Protein 6BDN (pdb70)

Radius of gyration: 19.27 Å; Cα contacts (8 Å, |Δi|>4): 560; chains: 1; bounding box: 42×53×49 Å

Nearest PDB structures (foldseek):
  6bdn-assembly1_A  TM=1.003E+00  e=1.143E-58  Homo sapiens
  2gcd-assembly1_A  TM=9.752E-01  e=2.756E-47  Rattus norvegicus
  1ctp-assembly1_E-2  TM=8.572E-01  e=1.599E-17  Sus scrofa
  2acx-assembly1_B  TM=8.722E-01  e=1.043E-15  Homo sapiens
  5f0a-assembly1_A  TM=8.277E-01  e=8.867E-16  Plasmodium vivax Sal-1

CATH classification: 3.30.200.20 (+1 more: 1.10.510.10)

Organism: Homo sapiens (NCBI:txid9606)

GO terms:
  GO:0004674 protein serine/threonine kinase activity (F, IDA)
  GO:0016740 transferase activity (F, IDA)
  GO:0046329 negative regulation of JNK cascade (P, IDA)
  GO:0046330 positive regulation of JNK cascade (P, IMP)
  GO:0000165 MAPK cascade (P, IMP)
  GO:0006974 DNA damage response (P, IDA)
  GO:0032874 positive regulation of stress-activated MAPK cascade (P, IMP)
  GO:0004860 protein kinase inhibitor activity (F, TAS)
  GO:0005515 protein binding (F, IPI)
  GO:0045121 membrane raft (C, EXP)
  GO:0005737 cytoplasm (C, EXP)
  GO:0005886 plasma membrane (C, EXP)
  GO:0043507 positive regulation of JUN kinase activity (P, IMP)
  GO:0006468 protein phosphorylation (P, IMP)
  GO:0007095 mitotic G2 DNA damage checkpoint signaling (P, IMP)

Solvent-accessible surface area: 14882 Å² total; per-residue (Å²): 104,99,142,55,58,102,14,18,102,210,82,52,0,96,128,27,13,91,44,51,95,98,25,24,150,34,118,32,32,14,25,49,24,0,28,20,46,154,92,83,74,42,2,7,0,21,43,12,39,30,59,55,196,66,59,126,98,66,45,68,51,1,8,120,7,0,87,2,4,134,71,24,184,43,82,18,3,3,86,40,54,8,0,20,63,48,142,98,27,0,11,0,4,20,29,21,10,6,5,9,0,34,23,0,9,56,6,31,86,134,54,3,97,24,50,5,0,2,8,1,1,57,6,0,0,72,0,0,22,33,0,42,90,96,47,5,0,0,31,16,0,39,0,28,14,0,35,0,12,57,99,9,73,4,15,0,7,45,4,33,27,16,9,104,54,42,76,9,66,39,83,46,25,39,30,31,11,7,1,1,18,5,21,110,9,145,82,149,30,135,9,54,8,34,4,0,0,3,6,1,0,4,2,0,0,11,1,4,55,92,100,8,27,32,94,142,57,89,41,162,53,0,29,147,60,11,18,106,62,131,42,36,57,3,144,40,133,131,23,61,95,9,0,47,111,0,0,56,94,0,2,63,53,89,29,150,106,3,3,51,3,49,80,0,38,150,23,63,1,5,171,68,140,68,84,183,135,12,30,79,68,0,5,82,70,0,37,69,27,1,152,153,34,77,128,155,66,79,196,138,7,83,31,4,42,55,132

InterPro domains:
  IPR000719 Protein kinase domain [PF00069] (27-277)
  IPR000719 Protein kinase domain [PS50011] (24-277)
  IPR000719 Protein kinase domain [SM00220] (24-277)
  IPR008271 Serine/threonine-protein kinase, active site [PS00108] (143-155)
  IPR011009 Protein kinase-like domain superfamily [SSF56112] (26-278)
  IPR017441 Protein kinase, ATP binding site [PS00107] (30-54)
  IPR051234 TAO Serine/Threonine-Protein Kinase [PTHR47167] (2-897)

Secondary structure (DSSP, 8-state):
-HHHHTTS-SS-HHHHEEEEEEEEEETTEEEEEEEETTT--EEEEEEEE--GGGHHHHHHHHHHHHHHHHT---TTBPPEEEEEEETTEEEEEEE--SEEHHHHHHHHTSPPPHHHHHHHHHHHHHHHHHHHHTT-B----SGGGEEE-TTS-EEE---TT-BSSSSB----S-GGG--HHHHHHTTTS-B-THHHHHHHHHHHHHHHHSS-TTTTS-HHHHHHHHHHSPPP----TTS-HHHHHHHHHHT-SSGGGSPPHHHHTTSHHHHS---TTHHHHHHHHHHHHHHTS-HHHHHHHGGGG--

Foldseek 3Di:
DCVQVVQADDDDCPVQWDDWDFDAADPQGTKTWTAGPPPRATKIKDKGALDDDNNVVSVVLVSQQSVVQVPDDDQAAWHWDGWHDDDRIIITITHDALFFQLLLCLLVVAFDDLLLLLVLLLSVLVVLVVQQVQQKAQQADARRQWTAHLQQHTHGHDSSFMDNHPFAAQLDYDQLLFALVNLVSVSPDTDGRLRVLSSSLQRSLCNHPVHGPPPVDDSVVSNVCNNPHQFDFRPDPPDDPQSRVSSVLSRDRDSVSHDGSVVSSPGCSNVPDDDPCSRNVSLVVSVVSLVVDDVVSVVNNVSSVVD

Structure (mmCIF, N/CA/C/O backbone):
data_6BDN
#
_entry.id   6BDN
#
_cell.length_a   55.187
_cell.length_b   59.897
_cell.length_c   110.177
_cell.angle_alpha   90.000
_cell.angle_beta   90.000
_cell.angle_gamma   90.000
#
_symmetry.space_group_name_H-M   'P 21 21 21'
#
loop_
_entity.id
_entity.type
_entity.pdbx_description
1 polymer 'Serine/threonine-protein kinase TAO3'
2 non-polymer 'PHOSPHATE ION'
3 non-polymer 'SULFATE ION'
4 non-polymer 'MAGNESIUM ION'
5 non-polymer "ADENOSINE-5'-DIPHOSPHATE"
6 water water
#
loop_
_atom_site.group_PDB
_atom_site.id
_atom_site.type_symbol
_atom_site.label_atom_id
_atom_site.label_alt_id
_atom_site.label_comp_id
_atom_site.label_asym_id
_atom_site.label_entity_id
_atom_site.label_seq_id
_atom_site.pdbx_PDB_ins_code
_atom_site.Cartn_x
_atom_site.Cartn_y
_atom_site.Cartn_z
_atom_site.occupancy
_atom_site.B_iso_or_equiv
_atom_site.auth_seq_id
_atom_site.auth_comp_id
_atom_site.auth_asym_id
_atom_site.auth_atom_id
_atom_site.pdbx_PDB_model_num
ATOM 1 N N . ASP A 1 12 ? 72.321 -2.284 147.177 1.00 48.36 8 ASP A N 1
ATOM 2 C CA . ASP A 1 12 ? 71.395 -2.342 148.288 1.00 47.69 8 ASP A CA 1
ATOM 3 C C . ASP A 1 12 ? 69.963 -2.091 147.920 1.00 51.88 8 ASP A C 1
ATOM 4 O O . ASP A 1 12 ? 69.660 -1.746 146.811 1.00 54.93 8 ASP A O 1
ATOM 10 N N . PRO A 1 13 ? 69.072 -2.206 148.970 1.00 53.59 9 PRO A N 1
ATOM 11 C CA . PRO A 1 13 ? 67.669 -1.996 148.606 1.00 53.11 9 PRO A CA 1
ATOM 12 C C . PRO A 1 13 ? 67.432 -0.636 147.985 1.00 48.31 9 PRO A C 1
ATOM 13 O O . PRO A 1 13 ? 66.567 -0.516 147.163 1.00 50.51 9 PRO A O 1
ATOM 24 N N . GLU A 1 14 ? 68.179 0.369 148.373 1.00 47.11 10 GLU A N 1
ATOM 25 C CA . GLU A 1 14 ? 68.020 1.690 147.797 1.00 49.25 10 GLU A CA 1
ATOM 26 C C . GLU A 1 14 ? 68.156 1.626 146.301 1.00 48.13 10 GLU A C 1
ATOM 27 O O . GLU A 1 14 ? 67.457 2.331 145.609 1.00 56.56 10 GLU A O 1
ATOM 35 N N . ILE A 1 15 ? 69.050 0.808 145.795 1.00 40.23 11 ILE A N 1
ATOM 36 C CA . ILE A 1 15 ? 69.134 0.651 144.316 1.00 36.75 11 ILE A CA 1
ATOM 37 C C . ILE A 1 15 ? 68.169 -0.406 143.771 1.00 35.59 11 ILE A C 1
ATOM 38 O O . ILE A 1 15 ? 67.503 -0.168 142.793 1.00 28.49 11 ILE A O 1
ATOM 54 N N . ALA A 1 16 ? 68.006 -1.560 144.435 1.00 35.80 12 ALA A N 1
ATOM 55 C CA . ALA A 1 16 ? 67.128 -2.628 143.935 1.00 32.08 12 ALA A CA 1
ATOM 56 C C . ALA A 1 16 ? 65.714 -2.120 143.795 1.00 35.74 12 ALA A C 1
ATOM 57 O O . ALA A 1 16 ? 65.068 -2.481 142.767 1.00 29.61 12 ALA A O 1
ATOM 64 N N . ASP A 1 17 ? 65.274 -1.282 144.775 1.00 31.60 13 ASP A N 1
ATOM 65 C CA . ASP A 1 17 ? 63.903 -0.672 144.789 1.00 33.51 13 ASP A CA 1
ATOM 66 C C . ASP A 1 17 ? 63.570 0.229 143.579 1.00 27.12 13 ASP A C 1
ATOM 67 O O . ASP A 1 17 ? 62.407 0.495 143.329 1.00 29.53 13 ASP A O 1
ATOM 76 N N . LEU A 1 18 ? 64.559 0.609 142.804 1.00 21.69 14 LEU A N 1
ATOM 77 C CA . LEU A 1 18 ? 64.285 1.376 141.588 1.00 22.29 14 LEU A CA 1
ATOM 78 C C . LEU A 1 18 ? 63.668 0.481 140.529 1.00 21.52 14 LEU A C 1
ATOM 79 O O . LEU A 1 18 ? 63.047 1.035 139.606 1.00 22.75 14 LEU A O 1
ATOM 95 N N . PHE A 1 19 ? 63.860 -0.828 140.553 1.00 20.33 15 PHE A N 1
ATOM 96 C CA . PHE A 1 19 ? 63.611 -1.668 139.389 1.00 19.71 15 PHE A CA 1
ATOM 97 C C . PHE A 1 19 ? 62.512 -2.635 139.610 1.00 19.99 15 PHE A C 1
ATOM 98 O O . PHE A 1 19 ? 62.393 -3.179 140.753 1.00 20.37 15 PHE A O 1
ATOM 115 N N . TYR A 1 20 ? 61.716 -2.889 138.583 1.00 17.08 16 TYR A N 1
ATOM 116 C CA . TYR A 1 20 ? 60.813 -4.004 138.626 1.00 16.11 16 TYR A CA 1
ATOM 117 C C . TYR A 1 20 ? 61.619 -5.287 138.561 1.00 18.33 16 TYR A C 1
ATOM 118 O O . TYR A 1 20 ? 62.796 -5.340 138.191 1.00 20.62 16 TYR A O 1
ATOM 136 N N . LYS A 1 21 ? 60.990 -6.367 139.016 1.00 19.22 17 LYS A N 1
ATOM 137 C CA . LYS A 1 21 ? 61.686 -7.647 139.141 1.00 18.63 17 LYS A CA 1
ATOM 138 C C . LYS A 1 21 ? 61.458 -8.645 138.082 1.00 20.17 17 LYS A C 1
ATOM 139 O O . LYS A 1 21 ? 62.277 -9.581 137.974 1.00 24.65 17 LYS A O 1
ATOM 158 N N . ASP A 1 22 ? 60.539 -8.393 137.165 1.00 18.64 18 ASP A N 1
ATOM 159 C CA . ASP A 1 22 ? 60.274 -9.263 136.041 1.00 20.22 18 ASP A CA 1
ATOM 160 C C . ASP A 1 22 ? 61.044 -8.982 134.788 1.00 23.50 18 ASP A C 1
ATOM 161 O O . ASP A 1 22 ? 61.685 -7.911 134.669 1.00 22.22 18 ASP A O 1
ATOM 170 N N . ASP A 1 23 ? 61.132 -9.967 133.906 1.00 21.48 19 ASP A N 1
ATOM 171 C CA . ASP A 1 23 ? 61.978 -9.869 132.719 1.00 22.06 19 ASP A CA 1
ATOM 172 C C . ASP A 1 23 ? 61.221 -9.135 131.662 1.00 25.53 19 ASP A C 1
ATOM 173 O O . ASP A 1 23 ? 60.153 -9.589 131.194 1.00 27.00 19 ASP A O 1
ATOM 182 N N . PRO A 1 24 ? 61.736 -7.961 131.283 1.00 20.63 20 PRO A N 1
ATOM 183 C CA . PRO A 1 24 ? 61.020 -7.211 130.244 1.00 24.65 20 PRO A CA 1
ATOM 184 C C . PRO A 1 24 ? 60.946 -7.822 128.834 1.00 23.91 20 PRO A C 1
ATOM 185 O O . PRO A 1 24 ? 60.130 -7.367 127.991 1.00 26.96 20 PRO A O 1
ATOM 196 N N . GLU A 1 25 ? 61.811 -8.813 128.568 1.00 27.73 21 GLU A N 1
ATOM 197 C CA . GLU A 1 25 ? 62.031 -9.361 127.216 1.00 29.96 21 GLU A CA 1
ATOM 198 C C . GLU A 1 25 ? 60.801 -9.996 126.695 1.00 32.12 21 GLU A C 1
ATOM 199 O O . GLU A 1 25 ? 60.469 -9.858 125.517 1.00 33.88 21 GLU A O 1
ATOM 211 N N . GLU A 1 26 ? 60.086 -10.662 127.580 1.00 29.61 22 GLU A N 1
ATOM 212 C CA . GLU A 1 26 ? 58.811 -11.191 127.237 1.00 33.77 22 GLU A CA 1
ATOM 213 C C . GLU A 1 26 ? 57.683 -10.196 127.175 1.00 31.15 22 GLU A C 1
ATOM 214 O O . GLU A 1 26 ? 56.678 -10.348 126.419 1.00 35.20 22 GLU A O 1
ATOM 226 N N . LEU A 1 27 ? 57.806 -9.174 127.992 1.00 26.82 23 LEU A N 1
ATOM 227 C CA . LEU A 1 27 ? 56.666 -8.316 128.230 1.00 23.11 23 LEU A CA 1
ATOM 228 C C . LEU A 1 27 ? 56.400 -7.332 127.015 1.00 20.18 23 LEU A C 1
ATOM 229 O O . LEU A 1 27 ? 55.278 -7.068 126.643 1.00 23.37 23 LEU A O 1
ATOM 245 N N . PHE A 1 28 ? 57.482 -6.895 126.397 1.00 22.08 24 PHE A N 1
ATOM 246 C CA . PHE A 1 28 ? 57.291 -5.928 125.289 1.00 21.33 24 PHE A CA 1
ATOM 247 C C . PHE A 1 28 ? 57.613 -6.548 123.899 1.00 22.02 24 PHE A C 1
ATOM 248 O O . PHE A 1 28 ? 58.570 -7.271 123.774 1.00 31.47 24 PHE A O 1
ATOM 265 N N . ILE A 1 29 ? 56.789 -6.277 122.967 1.00 22.25 25 ILE A N 1
ATOM 266 C CA . ILE A 1 29 ? 56.928 -6.876 121.633 1.00 26.40 25 ILE A CA 1
ATOM 267 C C . ILE A 1 29 ? 57.107 -5.797 120.637 1.00 27.57 25 ILE A C 1
ATOM 268 O O . ILE A 1 29 ? 56.706 -4.678 120.847 1.00 21.95 25 ILE A O 1
ATOM 284 N N . GLY A 1 30 ? 57.503 -6.187 119.416 1.00 26.99 26 GLY A N 1
ATOM 285 C CA . GLY A 1 30 ? 57.407 -5.249 118.320 1.00 28.03 26 GLY A CA 1
ATOM 286 C C . GLY A 1 30 ? 58.275 -4.006 118.506 1.00 19.49 26 GLY A C 1
ATOM 287 O O . GLY A 1 30 ? 57.724 -2.931 118.206 1.00 25.15 26 GLY A O 1
ATOM 291 N N . LEU A 1 31 ? 59.520 -4.222 118.901 1.00 20.81 27 LEU A N 1
ATOM 292 C CA . LEU A 1 31 ? 60.474 -3.101 119.123 1.00 21.20 27 LEU A CA 1
ATOM 293 C C . LEU A 1 31 ? 60.895 -2.509 117.799 1.00 23.18 27 LEU A C 1
ATOM 294 O O . LEU A 1 31 ? 61.249 -3.277 116.894 1.00 25.17 27 LEU A O 1
ATOM 310 N N . HIS A 1 32 ? 60.837 -1.187 117.664 1.00 19.91 28 HIS A N 1
ATOM 311 C CA . HIS A 1 32 ? 61.392 -0.440 116.490 1.00 19.77 28 HIS A CA 1
ATOM 312 C C . HIS A 1 32 ? 62.163 0.731 117.012 1.00 18.95 28 HIS A C 1
ATOM 313 O O . HIS A 1 32 ? 61.582 1.533 117.758 1.00 17.82 28 HIS A O 1
ATOM 328 N N . GLU A 1 33 ? 63.438 0.925 116.611 1.00 19.30 29 GLU A N 1
ATOM 329 C CA . GLU A 1 33 ? 64.200 2.039 117.074 1.00 17.94 29 GLU A CA 1
ATOM 330 C C . GLU A 1 33 ? 63.597 3.355 116.661 1.00 19.43 29 GLU A C 1
ATOM 331 O O . GLU A 1 33 ? 63.266 3.621 115.473 1.00 21.02 29 GLU A O 1
ATOM 343 N N . ILE A 1 34 ? 63.556 4.282 117.596 1.00 16.75 30 ILE A N 1
ATOM 344 C CA . ILE A 1 34 ? 63.112 5.679 117.406 1.00 16.59 30 ILE A CA 1
ATOM 345 C C . ILE A 1 34 ? 64.116 6.732 117.895 1.00 18.26 30 ILE A C 1
ATOM 346 O O . ILE A 1 34 ? 63.900 7.936 117.790 1.00 21.89 30 ILE A O 1
ATOM 362 N N . GLY A 1 35 ? 65.258 6.328 118.399 1.00 18.21 31 GLY A N 1
ATOM 363 C CA . GLY A 1 35 ? 66.309 7.241 118.832 1.00 20.22 31 GLY A CA 1
ATOM 364 C C . GLY A 1 35 ? 67.514 6.496 119.328 1.00 23.19 31 GLY A C 1
ATOM 365 O O . GLY A 1 35 ? 67.475 5.273 119.517 1.00 19.64 31 GLY A O 1
ATOM 369 N N A HIS A 1 36 ? 68.562 7.285 119.561 0.50 23.80 32 HIS A N 1
ATOM 370 N N B HIS A 1 36 ? 68.655 7.195 119.465 0.50 25.14 32 HIS A N 1
ATOM 371 C CA A HIS A 1 36 ? 69.767 6.719 120.120 0.50 28.12 32 HIS A CA 1
ATOM 372 C CA B HIS A 1 36 ? 69.943 6.542 119.887 0.50 28.58 32 HIS A CA 1
ATOM 373 C C A HIS A 1 36 ? 70.527 7.768 120.876 0.50 30.14 32 HIS A C 1
ATOM 374 C C B HIS A 1 36 ? 70.774 7.630 120.574 0.50 31.36 32 HIS A C 1
ATOM 375 O O A HIS A 1 36 ? 70.210 8.974 120.840 0.50 25.37 32 HIS A O 1
ATOM 376 O O B HIS A 1 36 ? 70.739 8.778 120.141 0.50 35.78 32 HIS A O 1
ATOM 405 N N . GLY A 1 37 ? 71.466 7.265 121.670 1.00 35.37 33 GLY A N 1
ATOM 406 C CA . GLY A 1 37 ? 72.437 8.149 122.397 1.00 37.10 33 GLY A CA 1
ATOM 407 C C . GLY A 1 37 ? 73.599 7.271 122.836 1.00 38.60 33 GLY A C 1
ATOM 408 O O . GLY A 1 37 ? 73.711 6.132 122.390 1.00 36.39 33 GLY A O 1
ATOM 412 N N . SER A 1 38 ? 74.503 7.786 123.664 1.00 41.10 34 SER A N 1
ATOM 413 C CA . SER A 1 38 ? 75.681 6.969 124.068 1.00 42.86 34 SER A CA 1
ATOM 414 C C . SER A 1 38 ? 75.380 5.650 124.827 1.00 37.41 34 SER A C 1
ATOM 415 O O . SER A 1 38 ? 76.160 4.667 124.789 1.00 39.28 34 SER A O 1
ATOM 423 N N A PHE A 1 39 ? 74.239 5.673 125.489 0.50 30.36 35 PHE A N 1
ATOM 424 N N B PHE A 1 39 ? 74.247 5.599 125.535 0.50 30.86 35 PHE A N 1
ATOM 425 C CA A PHE A 1 39 ? 73.753 4.614 126.304 0.50 29.27 35 PHE A CA 1
ATOM 426 C CA B PHE A 1 39 ? 73.907 4.402 126.319 0.50 30.01 35 PHE A CA 1
ATOM 427 C C A PHE A 1 39 ? 73.202 3.395 125.535 0.50 30.02 35 PHE A C 1
ATOM 428 C C B PHE A 1 39 ? 73.184 3.308 125.516 0.50 30.04 35 PHE A C 1
ATOM 429 O O A PHE A 1 39 ? 73.204 2.284 126.057 0.50 25.72 35 PHE A O 1
ATOM 430 O O B PHE A 1 39 ? 73.038 2.185 125.987 0.50 23.30 35 PHE A O 1
ATOM 463 N N . GLY A 1 40 ? 72.677 3.613 124.321 1.00 30.21 36 GLY A N 1
ATOM 464 C CA . GLY A 1 40 ? 71.973 2.630 123.570 1.00 32.33 36 GLY A CA 1
ATOM 465 C C . GLY A 1 40 ? 70.846 3.310 122.806 1.00 30.18 36 GLY A C 1
ATOM 466 O O . GLY A 1 40 ? 70.850 4.502 122.583 1.00 32.06 36 GLY A O 1
ATOM 470 N N . ALA A 1 41 ? 69.835 2.532 122.508 1.00 24.47 37 ALA A N 1
ATOM 471 C CA . ALA A 1 41 ? 68.780 3.021 121.698 1.00 23.04 37 ALA A CA 1
ATOM 472 C C . ALA A 1 41 ? 67.486 3.172 122.496 1.00 20.51 37 ALA A C 1
ATOM 473 O O . ALA A 1 41 ? 67.257 2.534 123.525 1.00 18.27 37 ALA A O 1
ATOM 480 N N . VAL A 1 42 ? 66.584 3.905 121.891 1.00 16.67 38 VAL A N 1
ATOM 481 C CA . VAL A 1 42 ? 65.193 4.060 122.281 1.00 15.38 38 VAL A CA 1
ATOM 482 C C . VAL A 1 42 ? 64.314 3.419 121.318 1.00 16.55 38 VAL A C 1
ATOM 483 O O . VAL A 1 42 ? 64.526 3.554 120.110 1.00 16.33 38 VAL A O 1
ATOM 496 N N . TYR A 1 43 ? 63.251 2.762 121.787 1.00 13.66 39 TYR A N 1
ATOM 497 C CA . TYR A 1 43 ? 62.354 1.990 120.945 1.00 14.99 39 TYR A CA 1
ATOM 498 C C . TYR A 1 43 ? 60.909 2.302 121.169 1.00 16.05 39 TYR A C 1
ATOM 499 O O . TYR A 1 43 ? 60.455 2.511 122.316 1.00 15.29 39 TYR A O 1
ATOM 517 N N . PHE A 1 44 ? 60.123 2.277 120.110 1.00 14.44 40 PHE A N 1
ATOM 518 C CA . PHE A 1 44 ? 58.678 2.063 120.123 1.00 15.42 40 PHE A CA 1
ATOM 519 C C . PHE A 1 44 ? 58.454 0.637 120.475 1.00 17.57 40 PHE A C 1
ATOM 520 O O . PHE A 1 44 ? 59.148 -0.224 119.979 1.00 18.68 40 PHE A O 1
ATOM 537 N N . ALA A 1 45 ? 57.509 0.343 121.369 1.00 17.29 41 ALA A N 1
ATOM 538 C CA . ALA A 1 45 ? 57.198 -1.082 121.736 1.00 18.46 41 ALA A CA 1
ATOM 539 C C . ALA A 1 45 ? 55.794 -1.116 122.229 1.00 15.65 41 ALA A C 1
ATOM 540 O O . ALA A 1 45 ? 55.126 -0.116 122.515 1.00 16.12 41 ALA A O 1
ATOM 547 N N . THR A 1 46 ? 55.241 -2.369 122.233 1.00 19.05 42 THR A N 1
ATOM 548 C CA . THR A 1 46 ? 53.892 -2.640 122.704 1.00 17.00 42 THR A CA 1
A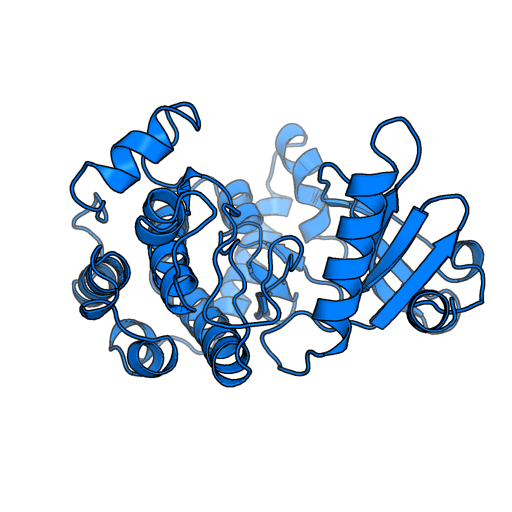TOM 549 C C . THR A 1 46 ? 53.933 -3.691 123.781 1.00 16.06 42 THR A C 1
ATOM 550 O O . THR A 1 46 ? 54.702 -4.623 123.748 1.00 18.44 42 THR A O 1
ATOM 561 N N . ASN A 1 47 ? 53.212 -3.404 124.882 1.00 18.01 43 ASN A N 1
ATOM 562 C CA . ASN A 1 47 ? 53.009 -4.441 125.954 1.00 17.87 43 ASN A CA 1
ATOM 563 C C . ASN A 1 47 ? 52.054 -5.528 125.340 1.00 17.27 43 ASN A C 1
ATOM 564 O O . ASN A 1 47 ? 50.989 -5.224 124.900 1.00 18.51 43 ASN A O 1
ATOM 575 N N . ALA A 1 48 ? 52.602 -6.709 125.357 1.00 19.49 44 ALA A N 1
ATOM 576 C CA . ALA A 1 48 ? 52.007 -7.911 124.779 1.00 22.29 44 ALA A CA 1
ATOM 577 C C . ALA A 1 48 ? 50.689 -8.270 125.432 1.00 27.37 44 ALA A C 1
ATOM 578 O O . ALA A 1 48 ? 49.748 -8.687 124.715 1.00 29.10 44 ALA A O 1
ATOM 585 N N . HIS A 1 49 ? 50.514 -7.906 126.708 1.00 23.31 45 HIS A N 1
ATOM 586 C CA . HIS A 1 49 ? 49.275 -8.212 127.389 1.00 23.56 45 HIS A CA 1
ATOM 587 C C . HIS A 1 49 ? 48.235 -7.143 127.388 1.00 25.94 45 HIS A C 1
ATOM 588 O O . HIS A 1 49 ? 47.016 -7.380 127.248 1.00 23.31 45 HIS A O 1
ATOM 603 N N . THR A 1 50 ? 48.662 -5.893 127.585 1.00 20.48 46 THR A N 1
ATOM 604 C CA . THR A 1 50 ? 47.734 -4.803 127.615 1.00 19.48 46 THR A CA 1
ATOM 605 C C . THR A 1 50 ? 47.526 -4.054 126.316 1.00 20.92 46 THR A C 1
ATOM 606 O O . THR A 1 50 ? 46.625 -3.211 126.249 1.00 25.84 46 THR A O 1
ATOM 617 N N . SER A 1 51 ? 48.395 -4.350 125.322 1.00 20.67 47 SER A N 1
ATOM 618 C CA . SER A 1 51 ? 48.418 -3.664 124.006 1.00 24.62 47 SER A CA 1
ATOM 619 C C . SER A 1 51 ? 48.907 -2.210 124.116 1.00 23.32 47 SER A C 1
ATOM 620 O O . SER A 1 51 ? 48.754 -1.473 123.148 1.00 25.65 47 SER A O 1
ATOM 628 N N . GLU A 1 52 ? 49.317 -1.713 125.269 1.00 21.69 48 GLU A N 1
ATOM 629 C CA . GLU A 1 52 ? 49.705 -0.315 125.367 1.00 21.66 48 GLU A CA 1
ATOM 630 C C . GLU A 1 52 ? 51.015 -0.070 124.629 1.00 18.90 48 GLU A C 1
ATOM 631 O O . GLU A 1 52 ? 51.966 -0.816 124.736 1.00 18.83 48 GLU A O 1
ATOM 643 N N . VAL A 1 53 ? 51.060 1.040 123.921 1.00 19.89 49 VAL A N 1
ATOM 644 C CA . VAL A 1 53 ? 52.309 1.460 123.277 1.00 19.58 49 VAL A CA 1
ATOM 645 C C . VAL A 1 53 ? 53.098 2.315 124.195 1.00 16.16 49 VAL A C 1
ATOM 646 O O . VAL A 1 53 ? 52.594 3.185 124.878 1.00 20.02 49 VAL A O 1
ATOM 659 N N . VAL A 1 54 ? 54.390 2.018 124.253 1.00 14.01 50 VAL A N 1
ATOM 660 C CA . VAL A 1 54 ? 55.305 2.725 125.132 1.00 14.00 50 VAL A CA 1
ATOM 661 C C . VAL A 1 54 ? 56.592 3.081 124.340 1.00 13.99 50 VAL A C 1
ATOM 662 O O . VAL A 1 54 ? 56.883 2.510 123.283 1.00 14.29 50 VAL A O 1
ATOM 675 N N . ALA A 1 55 ? 57.416 3.928 124.937 1.00 12.39 51 ALA A N 1
ATOM 676 C CA . ALA A 1 55 ? 58.811 4.091 124.559 1.00 13.03 51 ALA A CA 1
ATOM 677 C C . ALA A 1 55 ? 59.718 3.431 125.558 1.00 13.27 51 ALA A C 1
ATOM 678 O O . ALA A 1 55 ? 59.467 3.531 126.754 1.00 14.40 51 ALA A O 1
ATOM 685 N N . ILE A 1 56 ? 60.732 2.716 125.064 1.00 12.97 52 ILE A N 1
ATOM 686 C CA . ILE A 1 56 ? 61.718 2.073 125.937 1.00 13.08 52 ILE A CA 1
ATOM 687 C C . ILE A 1 56 ? 63.088 2.628 125.666 1.00 13.65 52 ILE A C 1
ATOM 688 O O . ILE A 1 56 ? 63.574 2.457 124.519 1.00 15.47 52 ILE A O 1
ATOM 704 N N . LYS A 1 57 ? 63.709 3.280 126.615 1.00 14.65 53 LYS A N 1
ATOM 705 C CA . LYS A 1 57 ? 65.091 3.696 126.508 1.00 15.10 53 LYS A CA 1
ATOM 706 C C . LYS A 1 57 ? 65.966 2.620 127.140 1.00 16.29 53 LYS A C 1
ATOM 707 O O . LYS A 1 57 ? 65.930 2.406 128.341 1.00 16.82 53 LYS A O 1
ATOM 726 N N . LYS A 1 58 ? 66.719 1.857 126.301 1.00 15.86 54 LYS A N 1
ATOM 727 C CA . LYS A 1 58 ? 67.598 0.842 126.788 1.00 18.36 54 LYS A CA 1
ATOM 728 C C . LYS A 1 58 ? 68.930 1.437 127.029 1.00 21.95 54 LYS A C 1
ATOM 729 O O . LYS A 1 58 ? 69.506 2.108 126.128 1.00 27.17 54 LYS A O 1
ATOM 748 N N . MET A 1 59 ? 69.403 1.357 128.250 1.00 18.07 55 MET A N 1
ATOM 749 C CA . MET A 1 59 ? 70.677 1.946 128.670 1.00 17.63 55 MET A CA 1
ATOM 750 C C . MET A 1 59 ? 71.608 0.835 129.178 1.00 19.36 55 MET A C 1
ATOM 751 O O . MET A 1 59 ? 71.365 0.208 130.173 1.00 20.37 55 MET A O 1
ATOM 765 N N . SER A 1 60 ? 72.653 0.588 128.388 1.00 22.58 56 SER A N 1
ATOM 766 C CA . SER A 1 60 ? 73.652 -0.427 128.772 1.00 25.55 56 SER A CA 1
ATOM 767 C C . SER A 1 60 ? 74.697 0.164 129.669 1.00 24.49 56 SER A C 1
ATOM 768 O O . SER A 1 60 ? 75.154 1.329 129.530 1.00 25.00 56 SER A O 1
ATOM 776 N N . TYR A 1 61 ? 75.146 -0.666 130.625 1.00 24.34 57 TYR A N 1
ATOM 777 C CA . TYR A 1 61 ? 76.303 -0.299 131.511 1.00 24.70 57 TYR A CA 1
ATOM 778 C C . TYR A 1 61 ? 77.337 -1.453 131.478 1.00 30.41 57 TYR A C 1
ATOM 779 O O . TYR A 1 61 ? 78.073 -1.641 132.419 1.00 33.80 57 TYR A O 1
ATOM 797 N N . SER A 1 62 ? 77.387 -2.182 130.379 1.00 32.47 58 SER A N 1
ATOM 798 C CA . SER A 1 62 ? 78.555 -3.044 130.069 1.00 35.90 58 SER A CA 1
ATOM 799 C C . SER A 1 62 ? 79.817 -2.293 129.760 1.00 34.99 58 SER A C 1
ATOM 800 O O . SER A 1 62 ? 79.846 -1.113 129.373 1.00 32.24 58 SER A O 1
ATOM 808 N N . GLY A 1 63 ? 80.918 -3.048 129.920 1.00 36.31 59 GLY A N 1
ATOM 809 C CA . GLY A 1 63 ? 82.207 -2.610 129.421 1.00 37.61 59 GLY A CA 1
ATOM 810 C C . GLY A 1 63 ? 82.921 -1.591 130.283 1.00 34.94 59 GLY A C 1
ATOM 811 O O . GLY A 1 63 ? 82.679 -1.446 131.471 1.00 31.41 59 GLY A O 1
ATOM 815 N N . LYS A 1 64 ? 83.823 -0.859 129.644 1.00 32.66 60 LYS A N 1
ATOM 816 C CA . LYS A 1 64 ? 84.839 -0.119 130.326 1.00 37.65 60 LYS A CA 1
ATOM 817 C C . LYS A 1 64 ? 84.219 1.060 131.007 1.00 37.40 60 LYS A C 1
ATOM 818 O O . LYS A 1 64 ? 84.756 1.588 132.000 1.00 34.25 60 LYS A O 1
ATOM 837 N N . GLN A 1 65 ? 83.084 1.523 130.503 1.00 35.23 61 GLN A N 1
ATOM 838 C CA . GLN A 1 65 ? 82.531 2.666 131.146 1.00 34.99 61 GLN A CA 1
ATOM 839 C C . GLN A 1 65 ? 81.407 2.299 132.126 1.00 35.37 61 GLN A C 1
ATOM 840 O O . GLN A 1 65 ? 80.590 3.139 132.503 1.00 32.44 61 GLN A O 1
ATOM 854 N N . THR A 1 66 ? 81.513 1.105 132.701 1.00 29.68 62 THR A N 1
ATOM 855 C CA . THR A 1 66 ? 80.371 0.584 133.497 1.00 27.18 62 THR A CA 1
ATOM 856 C C . THR A 1 66 ? 80.031 1.459 134.666 1.00 28.85 62 THR A C 1
ATOM 857 O O . THR A 1 66 ? 78.798 1.646 134.958 1.00 23.48 62 THR A O 1
ATOM 868 N N . HIS A 1 67 ? 81.015 1.963 135.411 1.00 27.29 63 HIS A N 1
ATOM 869 C CA . HIS A 1 67 ? 80.668 2.690 136.583 1.00 27.90 63 HIS A CA 1
ATOM 870 C C . HIS A 1 67 ? 79.865 3.991 136.298 1.00 26.97 63 HIS A C 1
ATOM 871 O O . HIS A 1 67 ? 78.858 4.250 136.924 1.00 28.94 63 HIS A O 1
ATOM 886 N N . GLU A 1 68 ? 80.436 4.812 135.411 1.00 31.18 64 GLU A N 1
ATOM 887 C CA . GLU A 1 68 ? 79.824 6.066 134.999 1.00 31.07 64 GLU A CA 1
ATOM 888 C C . GLU A 1 68 ? 78.455 5.813 134.349 1.00 28.73 64 GLU A C 1
ATOM 889 O O . GLU A 1 68 ? 77.481 6.563 134.649 1.00 30.60 64 GLU A O 1
ATOM 901 N N . LYS A 1 69 ? 78.349 4.752 133.558 1.00 26.82 65 LYS A N 1
ATOM 902 C CA . LYS A 1 69 ? 77.116 4.424 132.851 1.00 27.35 65 LYS A CA 1
ATOM 903 C C . LYS A 1 69 ? 76.011 4.042 133.853 1.00 27.10 65 LYS A C 1
ATOM 904 O O . LYS A 1 69 ? 74.843 4.448 133.718 1.00 28.74 65 LYS A O 1
ATOM 923 N N . TRP A 1 70 ? 76.370 3.218 134.846 1.00 24.30 66 TRP A N 1
ATOM 924 C CA . TRP A 1 70 ? 75.459 2.804 135.860 1.00 20.00 66 TRP A CA 1
ATOM 925 C C . TRP A 1 70 ? 75.056 3.986 136.699 1.00 22.50 66 TRP A C 1
ATOM 926 O O . TRP A 1 70 ? 73.875 4.122 136.956 1.00 21.23 66 TRP A O 1
ATOM 947 N N . GLN A 1 71 ? 75.983 4.852 137.137 1.00 22.99 67 GLN A N 1
ATOM 948 C CA . GLN A 1 71 ? 75.600 6.030 137.874 1.00 23.65 67 GLN A CA 1
ATOM 949 C C . GLN A 1 71 ? 74.621 6.899 137.093 1.00 24.52 67 GLN A C 1
ATOM 950 O O . GLN A 1 71 ? 73.653 7.413 137.675 1.00 27.40 67 GLN A O 1
ATOM 964 N N . ASP A 1 72 ? 74.846 7.024 135.822 1.00 27.40 68 ASP A N 1
ATOM 965 C CA . ASP A 1 72 ? 73.958 7.858 135.001 1.00 29.85 68 ASP A CA 1
ATOM 966 C C . ASP A 1 72 ? 72.551 7.249 134.892 1.00 25.89 68 ASP A C 1
ATOM 967 O O . ASP A 1 72 ? 71.523 7.932 134.952 1.00 24.23 68 ASP A O 1
ATOM 976 N N . ILE A 1 73 ? 72.458 5.950 134.762 1.00 20.51 69 ILE A N 1
ATOM 977 C CA . ILE A 1 73 ? 71.183 5.265 134.768 1.00 20.14 69 ILE A CA 1
ATOM 978 C C . ILE A 1 73 ? 70.472 5.583 136.081 1.00 20.00 69 ILE A C 1
ATOM 979 O O . ILE A 1 73 ? 69.300 5.954 136.123 1.00 18.40 69 ILE A O 1
ATOM 995 N N . LEU A 1 74 ? 71.166 5.357 137.168 1.00 19.17 70 LEU A N 1
ATOM 996 C CA . LEU A 1 74 ? 70.577 5.584 138.475 1.00 21.20 70 LEU A CA 1
ATOM 997 C C . LEU A 1 74 ? 70.056 7.018 138.698 1.00 18.81 70 LEU A C 1
ATOM 998 O O . LEU A 1 74 ? 68.925 7.217 139.186 1.00 20.77 70 LEU A O 1
ATOM 1014 N N . LYS A 1 75 ? 70.875 7.999 138.317 1.00 19.27 71 LYS A N 1
ATOM 1015 C CA . LYS A 1 75 ? 70.474 9.374 138.368 1.00 21.66 71 LYS A CA 1
ATOM 1016 C C . LYS A 1 75 ? 69.222 9.690 137.500 1.00 18.71 71 LYS A C 1
ATOM 1017 O O . LYS A 1 75 ? 68.290 10.284 138.023 1.00 18.18 71 LYS A O 1
ATOM 1036 N N . GLU A 1 76 ? 69.195 9.097 136.322 1.00 17.16 72 GLU A N 1
ATOM 1037 C CA . GLU A 1 76 ? 68.058 9.392 135.401 1.00 16.80 72 GLU A CA 1
ATOM 1038 C C . GLU A 1 76 ? 66.744 8.741 135.952 1.00 15.68 72 GLU A C 1
ATOM 1039 O O . GLU A 1 76 ? 65.674 9.356 136.012 1.00 16.78 72 GLU A O 1
ATOM 1051 N N . VAL A 1 77 ? 66.851 7.470 136.397 1.00 15.93 73 VAL A N 1
ATOM 1052 C CA . VAL A 1 77 ? 65.733 6.812 137.005 1.00 16.35 73 VAL A CA 1
ATOM 1053 C C . VAL A 1 77 ? 65.237 7.521 138.253 1.00 18.67 73 VAL A C 1
ATOM 1054 O O . VAL A 1 77 ? 64.039 7.708 138.395 1.00 20.41 73 VAL A O 1
ATOM 1067 N N . LYS A 1 78 ? 66.143 7.928 139.132 1.00 19.11 74 LYS A N 1
ATOM 1068 C CA . LYS A 1 78 ? 65.715 8.598 140.355 1.00 20.89 74 LYS A CA 1
ATOM 1069 C C . LYS A 1 78 ? 65.047 9.876 140.035 1.00 19.01 74 LYS A C 1
ATOM 1070 O O . LYS A 1 78 ? 64.116 10.288 140.705 1.00 21.42 74 LYS A O 1
ATOM 1089 N N . PHE A 1 79 ? 65.513 10.604 139.018 1.00 16.51 75 PHE A N 1
ATOM 1090 C CA . PHE A 1 79 ? 64.921 11.844 138.663 1.00 17.66 75 PHE A CA 1
ATOM 1091 C C . PHE A 1 79 ? 63.516 11.669 138.092 1.00 17.88 75 PHE A C 1
ATOM 1092 O O . PHE A 1 79 ? 62.565 12.320 138.504 1.00 17.61 75 PHE A O 1
ATOM 1109 N N . LEU A 1 80 ? 63.364 10.743 137.111 1.00 16.31 76 LEU A N 1
ATOM 1110 C CA . LEU A 1 80 ? 62.069 10.488 136.505 1.00 16.28 76 LEU A CA 1
ATOM 1111 C C . LEU A 1 80 ? 61.025 10.023 137.548 1.00 17.44 76 LEU A C 1
ATOM 1112 O O . LEU A 1 80 ? 59.858 10.319 137.378 1.00 19.78 76 LEU A O 1
ATOM 1128 N N . ARG A 1 81 ? 61.507 9.273 138.516 1.00 19.02 77 ARG A N 1
ATOM 1129 C CA . ARG A 1 81 ? 60.579 8.719 139.557 1.00 26.01 77 ARG A CA 1
ATOM 1130 C C . ARG A 1 81 ? 59.815 9.769 140.314 1.00 27.80 77 ARG A C 1
ATOM 1131 O O . ARG A 1 81 ? 58.672 9.532 140.813 1.00 29.53 77 ARG A O 1
ATOM 1152 N N . GLN A 1 82 ? 60.362 10.959 140.396 1.00 22.21 78 GLN A N 1
ATOM 1153 C CA . GLN A 1 82 ? 59.740 12.016 141.173 1.00 24.87 78 GLN A CA 1
ATOM 1154 C C . GLN A 1 82 ? 58.763 12.908 140.430 1.00 25.12 78 GLN A C 1
ATOM 1155 O O . GLN A 1 82 ? 58.075 13.712 141.024 1.00 28.80 78 GLN A O 1
ATOM 1169 N N . LEU A 1 83 ? 58.591 12.744 139.136 1.00 18.81 79 LEU A N 1
ATOM 1170 C CA . LEU A 1 83 ? 57.837 13.627 138.303 1.00 19.27 79 LEU A CA 1
ATOM 1171 C C . LEU A 1 83 ? 56.374 13.282 138.127 1.00 23.01 79 LEU A C 1
ATOM 1172 O O . LEU A 1 83 ? 56.041 12.132 138.036 1.00 23.89 79 LEU A O 1
ATOM 1188 N N . LYS A 1 84 ? 55.525 14.280 138.122 1.00 20.64 80 LYS A N 1
ATOM 1189 C CA . LYS A 1 84 ? 54.104 14.175 137.817 1.00 24.24 80 LYS A CA 1
ATOM 1190 C C . LYS A 1 84 ? 53.640 15.534 137.291 1.00 20.98 80 LYS A C 1
ATOM 1191 O O . LYS A 1 84 ? 53.273 16.424 138.055 1.00 22.46 80 LYS A O 1
ATOM 1210 N N . HIS A 1 85 ? 53.580 15.656 135.989 1.00 18.32 81 HIS A N 1
ATOM 1211 C CA . HIS A 1 85 ? 53.188 16.899 135.370 1.00 16.47 81 HIS A CA 1
ATOM 1212 C C . HIS A 1 85 ? 52.849 16.683 133.889 1.00 18.97 81 HIS A C 1
ATOM 1213 O O . HIS A 1 85 ? 53.615 15.949 133.226 1.00 18.52 81 HIS A O 1
ATOM 1228 N N . PRO A 1 86 ? 51.847 17.273 133.320 1.00 18.29 82 PRO A N 1
ATOM 1229 C CA . PRO A 1 86 ? 51.425 17.017 131.908 1.00 17.83 82 PRO A CA 1
ATOM 1230 C C . PRO A 1 86 ? 52.474 17.392 130.872 1.00 19.42 82 PRO A C 1
ATOM 1231 O O . PRO A 1 86 ? 52.408 16.877 129.790 1.00 22.57 82 PRO A O 1
ATOM 1242 N N . ASN A 1 87 ? 53.410 18.277 131.171 1.00 14.31 83 ASN A N 1
ATOM 1243 C CA . ASN A 1 87 ? 54.433 18.599 130.248 1.00 14.90 83 ASN A CA 1
ATOM 1244 C C . ASN A 1 87 ? 55.813 18.047 130.622 1.00 14.91 83 ASN A C 1
ATOM 1245 O O . ASN A 1 87 ? 56.826 18.550 130.089 1.00 15.39 83 ASN A O 1
ATOM 1256 N N . THR A 1 88 ? 55.869 17.019 131.415 1.00 14.55 84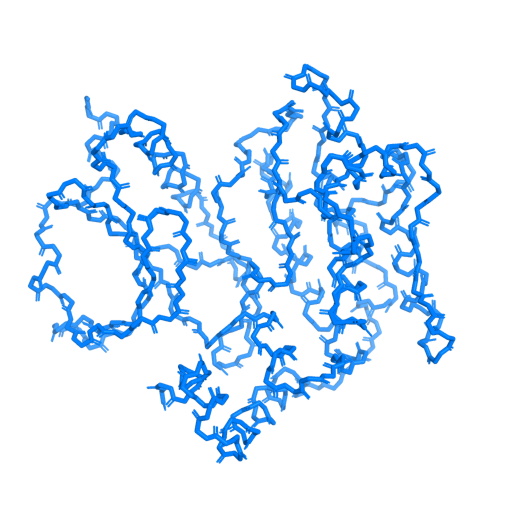 THR A N 1
ATOM 1257 C CA . THR A 1 88 ? 57.043 16.184 131.561 1.00 15.95 84 THR A CA 1
ATOM 1258 C C . THR A 1 88 ? 56.667 14.784 131.107 1.00 15.70 84 THR A C 1
ATOM 1259 O O . THR A 1 88 ? 55.534 14.294 131.277 1.00 15.81 84 THR A O 1
ATOM 1270 N N . ILE A 1 89 ? 57.630 14.107 130.416 1.00 15.06 85 ILE A N 1
ATOM 1271 C CA . ILE A 1 89 ? 57.330 12.802 129.960 1.00 15.31 85 ILE A CA 1
ATOM 1272 C C . ILE A 1 89 ? 56.849 11.851 131.068 1.00 14.34 85 ILE A C 1
ATOM 1273 O O . ILE A 1 89 ? 57.462 11.779 132.119 1.00 16.73 85 ILE A O 1
ATOM 1289 N N . GLU A 1 90 ? 55.800 11.128 130.826 1.00 14.06 86 GLU A N 1
ATOM 1290 C CA . GLU A 1 90 ? 55.326 10.171 131.826 1.00 14.18 86 GLU A CA 1
ATOM 1291 C C . GLU A 1 90 ? 56.259 8.997 131.978 1.00 15.84 86 GLU A C 1
ATOM 1292 O O . GLU A 1 90 ? 56.586 8.285 130.928 1.00 15.75 86 GLU A O 1
ATOM 1304 N N . TYR A 1 91 ? 56.647 8.703 133.217 1.00 16.20 87 TYR A N 1
ATOM 1305 C CA . TYR A 1 91 ? 57.505 7.614 133.526 1.00 15.36 87 TYR A CA 1
ATOM 1306 C C . TYR A 1 91 ? 56.741 6.375 133.943 1.00 17.16 87 TYR A C 1
ATOM 1307 O O . TYR A 1 91 ? 55.756 6.511 134.685 1.00 18.42 87 TYR A O 1
ATOM 1325 N N . LYS A 1 92 ? 57.077 5.213 133.407 1.00 15.64 88 LYS A N 1
ATOM 1326 C CA . LYS A 1 92 ? 56.336 3.999 133.684 1.00 15.65 88 LYS A CA 1
ATOM 1327 C C . LYS A 1 92 ? 57.115 3.012 134.547 1.00 16.76 88 LYS A C 1
ATOM 1328 O O . LYS A 1 92 ? 56.521 1.963 134.887 1.00 23.22 88 LYS A O 1
ATOM 1347 N N . GLY A 1 93 ? 58.348 3.289 134.935 1.00 14.77 89 GLY A N 1
ATOM 1348 C CA . GLY A 1 93 ? 59.170 2.447 135.674 1.00 14.37 89 GLY A CA 1
ATOM 1349 C C . GLY A 1 93 ? 60.329 1.876 134.828 1.00 15.46 89 GLY A C 1
ATOM 1350 O O . GLY A 1 93 ? 60.554 2.291 133.667 1.00 14.80 89 GLY A O 1
ATOM 1354 N N . CYS A 1 94 ? 61.124 1.016 135.445 1.00 14.91 90 CYS A N 1
ATOM 1355 C CA . CYS A 1 94 ? 62.354 0.566 134.867 1.00 15.04 90 CYS A CA 1
ATOM 1356 C C . CYS A 1 94 ? 62.595 -0.913 135.175 1.00 17.43 90 CYS A C 1
ATOM 1357 O O . CYS A 1 94 ? 62.381 -1.361 136.271 1.00 17.72 90 CYS A O 1
ATOM 1365 N N . TYR A 1 95 ? 63.010 -1.627 134.138 1.00 14.88 91 TYR A N 1
ATOM 1366 C CA . TYR A 1 95 ? 63.345 -3.059 134.226 1.00 16.15 91 TYR A CA 1
ATOM 1367 C C . TYR A 1 95 ? 64.861 -3.224 134.093 1.00 18.07 91 TYR A C 1
ATOM 1368 O O . TYR A 1 95 ? 65.570 -2.278 133.642 1.00 17.42 91 TYR A O 1
ATOM 1386 N N . LEU A 1 96 ? 65.411 -4.401 134.461 1.00 17.56 92 LEU A N 1
ATOM 1387 C CA . LEU A 1 96 ? 66.788 -4.647 134.337 1.00 20.49 92 LEU A CA 1
ATOM 1388 C C . LEU A 1 96 ? 67.024 -6.010 133.799 1.00 24.94 92 LEU A C 1
ATOM 1389 O O . LEU A 1 96 ? 66.406 -6.985 134.292 1.00 26.74 92 LEU A O 1
ATOM 1405 N N . LYS A 1 97 ? 67.882 -6.100 132.784 1.00 22.16 93 LYS A N 1
ATOM 1406 C CA . LYS A 1 97 ? 68.320 -7.431 132.265 1.00 26.40 93 LYS A CA 1
ATOM 1407 C C . LYS A 1 97 ? 69.721 -7.342 131.704 1.00 28.48 93 LYS A C 1
ATOM 1408 O O . LYS A 1 97 ? 70.020 -6.506 130.853 1.00 28.21 93 LYS A O 1
ATOM 1427 N N . GLU A 1 98 ? 70.609 -8.249 132.119 1.00 30.97 94 GLU A N 1
ATOM 1428 C CA . GLU A 1 98 ? 71.894 -8.382 131.353 1.00 33.62 94 GLU A CA 1
ATOM 1429 C C . GLU A 1 98 ? 72.633 -7.087 131.031 1.00 32.20 94 GLU A C 1
ATOM 1430 O O . GLU A 1 98 ? 72.934 -6.727 129.827 1.00 36.80 94 GLU A O 1
ATOM 1442 N N . HIS A 1 99 ? 72.911 -6.358 132.108 1.00 27.17 95 HIS A N 1
ATOM 1443 C CA . HIS A 1 99 ? 73.606 -5.066 132.060 1.00 26.14 95 HIS A CA 1
ATOM 1444 C C . HIS A 1 99 ? 72.941 -3.986 131.182 1.00 23.08 95 HIS A C 1
ATOM 1445 O O . HIS A 1 99 ? 73.598 -3.097 130.683 1.00 23.03 95 HIS A O 1
ATOM 1460 N N . THR A 1 100 ? 71.608 -4.064 131.115 1.00 22.81 96 THR A N 1
ATOM 1461 C CA . THR A 1 100 ? 70.812 -3.097 130.361 1.00 20.43 96 THR A CA 1
ATOM 1462 C C . THR A 1 100 ? 69.563 -2.747 131.193 1.00 19.72 96 THR A C 1
ATOM 1463 O O . THR A 1 100 ? 68.795 -3.588 131.599 1.00 21.40 96 THR A O 1
ATOM 1474 N N . ALA A 1 101 ? 69.426 -1.487 131.470 1.00 18.02 97 ALA A N 1
ATOM 1475 C CA . ALA A 1 101 ? 68.220 -0.976 132.094 1.00 19.12 97 ALA A CA 1
ATOM 1476 C C . ALA A 1 101 ? 67.241 -0.602 130.995 1.00 16.91 97 ALA A C 1
ATOM 1477 O O . ALA A 1 101 ? 67.606 0.065 130.036 1.00 17.93 97 ALA A O 1
ATOM 1484 N N . TRP A 1 102 ? 65.986 -0.995 131.183 1.00 14.43 98 TRP A N 1
ATOM 1485 C CA . TRP A 1 102 ? 64.901 -0.680 130.241 1.00 14.70 98 TRP A CA 1
ATOM 1486 C C . TRP A 1 102 ? 64.012 0.331 130.911 1.00 15.66 98 TRP A C 1
ATOM 1487 O O . TRP A 1 102 ? 63.189 -0.035 131.770 1.00 16.28 98 TRP A O 1
ATOM 1508 N N . LEU A 1 103 ? 64.198 1.618 130.545 1.00 14.43 99 LEU A N 1
ATOM 1509 C CA . LEU A 1 103 ? 63.436 2.730 131.139 1.00 14.11 99 LEU A CA 1
ATOM 1510 C C . LEU A 1 103 ? 62.232 2.927 130.267 1.00 14.37 99 LEU A C 1
ATOM 1511 O O . LEU A 1 103 ? 62.314 3.190 129.082 1.00 14.86 99 LEU A O 1
ATOM 1527 N N . VAL A 1 104 ? 61.030 2.802 130.854 1.00 12.92 100 VAL A N 1
ATOM 1528 C CA . VAL A 1 104 ? 59.799 2.812 130.062 1.00 13.51 100 VAL A CA 1
ATOM 1529 C C . VAL A 1 104 ? 59.062 4.100 130.302 1.00 13.12 100 VAL A C 1
ATOM 1530 O O . VAL A 1 104 ? 58.983 4.618 131.427 1.00 14.06 100 VAL A O 1
ATOM 1543 N N . MET A 1 105 ? 58.616 4.760 129.178 1.00 13.24 101 MET A N 1
ATOM 1544 C CA . MET A 1 105 ? 57.956 6.047 129.168 1.00 13.97 101 MET A CA 1
ATOM 1545 C C . MET A 1 105 ? 56.759 5.996 128.274 1.00 13.74 101 MET A C 1
ATOM 1546 O O . MET A 1 105 ? 56.566 5.086 127.458 1.00 14.23 101 MET A O 1
ATOM 1560 N N . GLU A 1 106 ? 55.912 6.990 128.403 1.00 13.87 102 GLU A N 1
ATOM 1561 C CA . GLU A 1 106 ? 54.880 7.214 127.431 1.00 15.35 102 GLU A CA 1
ATOM 1562 C C . GLU A 1 106 ? 55.575 7.489 126.061 1.00 13.96 102 GLU A C 1
ATOM 1563 O O . GLU A 1 106 ? 56.659 8.057 125.955 1.00 14.90 102 GLU A O 1
ATOM 1575 N N . TYR A 1 107 ? 54.838 7.037 125.066 1.00 14.14 103 TYR A N 1
ATOM 1576 C CA . TYR A 1 107 ? 55.353 7.159 123.690 1.00 14.59 103 TYR A CA 1
ATOM 1577 C C . TYR A 1 107 ? 54.969 8.469 123.035 1.00 15.22 103 TYR A C 1
ATOM 1578 O O . TYR A 1 107 ? 53.770 8.822 122.977 1.00 15.92 103 TYR A O 1
ATOM 1596 N N . CYS A 1 108 ? 55.966 9.148 122.436 1.00 13.41 104 CYS A N 1
ATOM 1597 C CA . CYS A 1 108 ? 55.741 10.392 121.716 1.00 14.70 104 CYS A CA 1
ATOM 1598 C C . CYS A 1 108 ? 56.065 10.210 120.240 1.00 15.16 104 CYS A C 1
ATOM 1599 O O . CYS A 1 108 ? 56.801 9.300 119.836 1.00 15.33 104 CYS A O 1
ATOM 1607 N N . LEU A 1 109 ? 55.397 11.034 119.411 1.00 14.29 105 LEU A N 1
ATOM 1608 C CA . LEU A 1 109 ? 55.637 10.960 117.982 1.00 15.87 105 LEU A CA 1
ATOM 1609 C C . LEU A 1 109 ? 57.074 11.277 117.545 1.00 15.82 105 LEU A C 1
ATOM 1610 O O . LEU A 1 109 ? 57.632 10.645 116.653 1.00 15.02 105 LEU A O 1
ATOM 1626 N N . GLY A 1 110 ? 57.667 12.249 118.191 1.00 13.73 106 GLY A N 1
ATOM 1627 C CA . GLY A 1 110 ? 59.007 12.687 117.803 1.00 14.10 106 GLY A CA 1
ATOM 1628 C C . GLY A 1 110 ? 59.379 13.941 118.589 1.00 13.52 106 GLY A C 1
ATOM 1629 O O . GLY A 1 110 ? 58.607 14.452 119.413 1.00 14.86 106 GLY A O 1
ATOM 1633 N N . SER A 1 111 ? 60.605 14.401 118.419 1.00 13.66 107 SER A N 1
ATOM 1634 C CA . SER A 1 111 ? 61.098 15.599 119.040 1.00 12.82 107 SER A CA 1
ATOM 1635 C C . SER A 1 111 ? 60.889 16.797 118.164 1.00 12.46 107 SER A C 1
ATOM 1636 O O . SER A 1 111 ? 60.642 16.684 116.973 1.00 13.52 107 SER A O 1
ATOM 1644 N N . ALA A 1 112 ? 61.044 17.986 118.733 1.00 12.61 108 ALA A N 1
ATOM 1645 C CA . ALA A 1 112 ? 61.000 19.191 117.960 1.00 13.05 108 ALA A CA 1
ATOM 1646 C C . ALA A 1 112 ? 62.138 19.247 116.932 1.00 14.22 108 ALA A C 1
ATOM 1647 O O . ALA A 1 112 ? 62.002 19.830 115.875 1.00 16.47 108 ALA A O 1
ATOM 1654 N N . SER A 1 113 ? 63.274 18.654 117.249 1.00 13.75 109 SER A N 1
ATOM 1655 C CA . SER A 1 113 ? 64.408 18.542 116.308 1.00 15.88 109 SER A CA 1
ATOM 1656 C C . SER A 1 113 ? 63.974 17.691 115.112 1.00 16.08 109 SER A C 1
ATOM 1657 O O . SER A 1 113 ? 64.260 18.012 113.993 1.00 16.41 109 SER A O 1
ATOM 1665 N N . ASP A 1 114 ? 63.241 16.621 115.353 1.00 13.59 110 ASP A N 1
ATOM 1666 C CA . ASP A 1 114 ? 62.700 15.752 114.263 1.00 13.99 110 ASP A CA 1
ATOM 1667 C C . ASP A 1 114 ? 61.813 16.619 113.367 1.00 16.05 110 ASP A C 1
ATOM 1668 O O . ASP A 1 114 ? 61.817 16.384 112.161 1.00 17.25 110 ASP A O 1
ATOM 1677 N N . LEU A 1 115 ? 60.987 17.493 113.913 1.00 14.70 111 LEU A N 1
ATOM 1678 C CA . LEU A 1 115 ? 60.071 18.313 113.097 1.00 15.99 111 LEU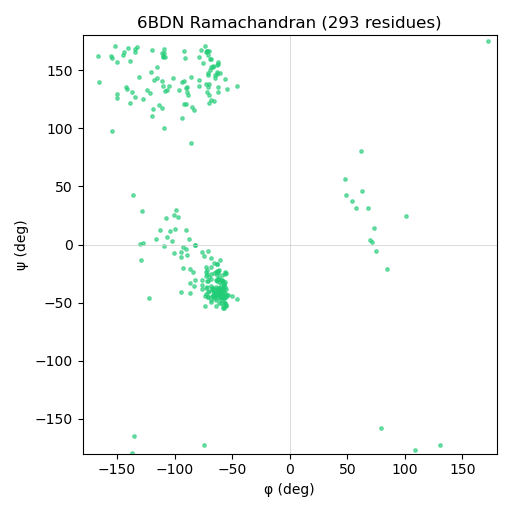 A CA 1
ATOM 1679 C C . LEU A 1 115 ? 60.919 19.195 112.234 1.00 19.10 111 LEU A C 1
ATOM 1680 O O . LEU A 1 115 ? 60.659 19.340 111.038 1.00 20.20 111 LEU A O 1
ATOM 1696 N N . LEU A 1 116 ? 61.951 19.774 112.773 1.00 16.16 112 LEU A N 1
ATOM 1697 C CA . LEU A 1 116 ? 62.936 20.553 111.932 1.00 17.89 112 LEU A CA 1
ATOM 1698 C C . LEU A 1 116 ? 63.563 19.725 110.821 1.00 19.73 112 LEU A C 1
ATOM 1699 O O . LEU A 1 116 ? 63.784 20.232 109.670 1.00 22.07 112 LEU A O 1
ATOM 1715 N N . GLU A 1 117 ? 63.966 18.557 111.105 1.00 16.88 113 GLU A N 1
ATOM 1716 C CA . GLU A 1 117 ? 64.628 17.695 110.143 1.00 19.05 113 GLU A CA 1
ATOM 1717 C C . GLU A 1 117 ? 63.681 17.260 109.007 1.00 19.74 113 GLU A C 1
ATOM 1718 O O . GLU A 1 117 ? 64.111 17.093 107.874 1.00 21.81 113 GLU A O 1
ATOM 1730 N N . VAL A 1 118 ? 62.439 17.020 109.338 1.00 17.74 114 VAL A N 1
ATOM 1731 C CA . VAL A 1 118 ? 61.468 16.575 108.308 1.00 18.13 114 VAL A CA 1
ATOM 1732 C C . VAL A 1 118 ? 61.244 17.708 107.333 1.00 18.31 114 VAL A C 1
ATOM 1733 O O . VAL A 1 118 ? 61.278 17.474 106.087 1.00 20.06 114 VAL A O 1
ATOM 1746 N N . HIS A 1 119 ? 61.069 18.944 107.802 1.00 18.94 115 HIS A N 1
ATOM 1747 C CA . HIS A 1 119 ? 60.717 20.062 106.927 1.00 20.74 115 HIS A CA 1
ATOM 1748 C C . HIS A 1 119 ? 61.912 20.757 106.295 1.00 21.91 115 HIS A C 1
ATOM 1749 O O . HIS A 1 119 ? 61.749 21.442 105.282 1.00 25.61 115 HIS A O 1
ATOM 1764 N N . LYS A 1 120 ? 63.095 20.607 106.888 1.00 22.72 116 LYS A N 1
ATOM 1765 C CA . LYS A 1 120 ? 64.305 21.300 106.417 1.00 23.99 116 LYS A CA 1
ATOM 1766 C C . LYS A 1 120 ? 64.058 22.818 106.344 1.00 25.71 116 LYS A C 1
ATOM 1767 O O . LYS A 1 120 ? 64.562 23.504 105.461 1.00 24.37 116 LYS A O 1
ATOM 1786 N N . LYS A 1 121 ? 63.295 23.372 107.304 1.00 23.12 117 LYS A N 1
ATOM 1787 C CA . LYS A 1 121 ? 62.962 24.742 107.377 1.00 24.16 117 LYS A CA 1
ATOM 1788 C C . LYS A 1 121 ? 62.687 25.038 108.848 1.00 21.45 117 LYS A C 1
ATOM 1789 O O . LYS A 1 121 ? 62.351 24.094 109.634 1.00 22.33 117 LYS A O 1
ATOM 1808 N N . PRO A 1 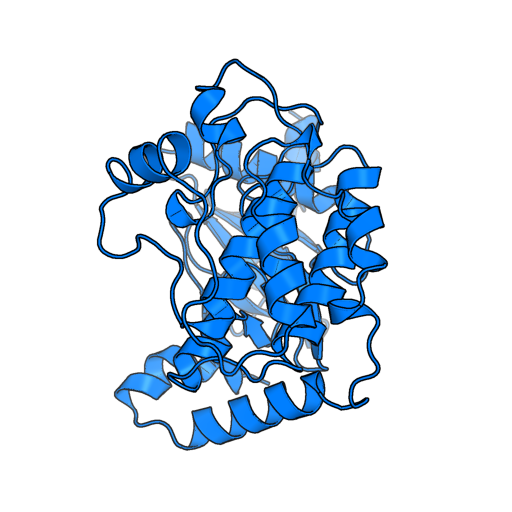122 ? 62.754 26.313 109.222 1.00 21.44 118 PRO A N 1
ATOM 1809 C CA . PRO A 1 122 ? 62.308 26.673 110.557 1.00 21.62 118 PRO A CA 1
ATOM 1810 C C . PRO A 1 122 ? 60.830 26.377 110.762 1.00 19.39 118 PRO A C 1
ATOM 1811 O O . PRO A 1 122 ? 60.062 26.324 109.781 1.00 20.72 118 PRO A O 1
ATOM 1822 N N . LEU A 1 123 ? 60.449 26.219 112.013 1.00 19.46 119 LEU A N 1
ATOM 1823 C CA . LEU A 1 123 ? 59.018 26.161 112.320 1.00 19.27 119 LEU A CA 1
ATOM 1824 C C . LEU A 1 123 ? 58.364 27.486 112.157 1.00 20.94 119 LEU A C 1
ATOM 1825 O O . LEU A 1 123 ? 59.063 28.524 112.151 1.00 21.80 119 LEU A O 1
ATOM 1841 N N . GLN A 1 124 ? 57.021 27.490 112.071 1.00 21.01 120 GLN A N 1
ATOM 1842 C CA . GLN A 1 124 ? 56.299 28.743 112.006 1.00 21.43 120 GLN A CA 1
ATOM 1843 C C . GLN A 1 124 ? 56.392 29.424 113.390 1.00 20.71 120 GLN A C 1
ATOM 1844 O O . GLN A 1 124 ? 56.448 28.755 114.453 1.00 18.97 120 GLN A O 1
ATOM 1858 N N . GLU A 1 125 ? 56.421 30.753 113.443 1.00 21.70 121 GLU A N 1
ATOM 1859 C CA . GLU A 1 125 ? 56.452 31.413 114.751 1.00 20.18 121 GLU A CA 1
ATOM 1860 C C . GLU A 1 125 ? 55.383 30.955 115.753 1.00 19.21 121 GLU A C 1
ATOM 1861 O O . GLU A 1 125 ? 55.674 30.741 116.913 1.00 20.37 121 GLU A O 1
ATOM 1873 N N A VAL A 1 126 ? 54.107 30.768 115.339 0.50 18.68 122 VAL A N 1
ATOM 1874 N N B VAL A 1 126 ? 54.170 30.760 115.251 0.50 20.65 122 VAL A N 1
ATOM 1875 C CA A VAL A 1 126 ? 53.063 30.321 116.289 0.50 17.48 122 VAL A CA 1
ATOM 1876 C CA B VAL A 1 126 ? 53.093 30.336 116.070 0.50 19.98 122 VAL A CA 1
ATOM 1877 C C A VAL A 1 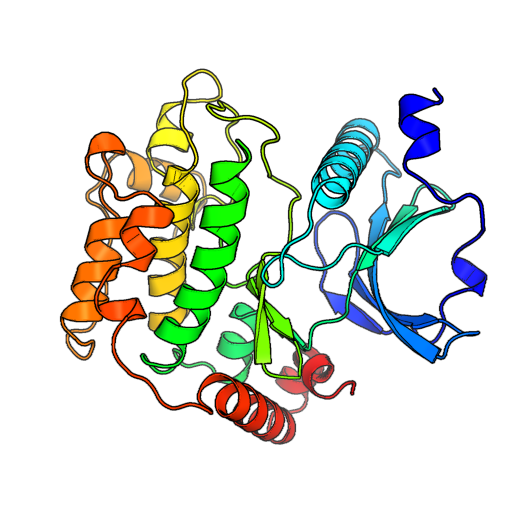126 ? 53.321 28.882 116.797 0.50 17.12 122 VAL A C 1
ATOM 1878 C C B VAL A 1 126 ? 53.350 28.953 116.737 0.50 19.64 122 VAL A C 1
ATOM 1879 O O A VAL A 1 126 ? 52.874 28.508 117.900 0.50 15.31 122 VAL A O 1
ATOM 1880 O O B VAL A 1 126 ? 52.984 28.709 117.903 0.50 19.90 122 VAL A O 1
ATOM 1905 N N . GLU A 1 127 ? 53.966 28.077 115.945 1.00 17.37 123 GLU A N 1
ATOM 1906 C CA . GLU A 1 127 ? 54.400 26.738 116.404 1.00 17.39 123 GLU A CA 1
ATOM 1907 C C . GLU A 1 127 ? 55.472 26.866 117.457 1.00 15.51 123 GLU A C 1
ATOM 1908 O O . GLU A 1 127 ? 55.467 26.136 118.458 1.00 15.94 123 GLU A O 1
ATOM 1920 N N . ILE A 1 128 ? 56.437 27.734 117.211 1.00 16.32 124 ILE A N 1
ATOM 1921 C CA . ILE A 1 128 ? 57.446 28.013 118.227 1.00 17.56 124 ILE A CA 1
ATOM 1922 C C . ILE A 1 128 ? 56.854 28.444 119.579 1.00 17.26 124 ILE A C 1
ATOM 1923 O O . ILE A 1 128 ? 57.188 27.971 120.649 1.00 17.34 124 ILE A O 1
ATOM 1939 N N . ALA A 1 129 ? 55.850 29.325 119.506 1.00 17.21 125 ALA A N 1
ATOM 1940 C CA . ALA A 1 129 ? 55.195 29.800 120.675 1.00 18.04 125 ALA A CA 1
ATOM 1941 C C . ALA A 1 129 ? 54.509 28.725 121.416 1.00 16.11 125 ALA A C 1
ATOM 1942 O O . ALA A 1 129 ? 54.577 28.645 122.619 1.00 17.85 125 ALA A O 1
ATOM 1949 N N . ALA A 1 130 ? 53.770 27.894 120.679 1.00 14.98 126 ALA A N 1
ATOM 1950 C CA . ALA A 1 130 ? 53.048 26.779 121.337 1.00 16.52 126 ALA A CA 1
ATOM 1951 C C . ALA A 1 130 ? 53.981 25.828 122.067 1.00 14.48 126 ALA A C 1
ATOM 1952 O O . ALA A 1 130 ? 53.701 25.345 123.083 1.00 16.59 126 ALA A O 1
ATOM 1959 N N . ILE A 1 131 ? 55.074 25.479 121.330 1.00 16.22 127 ILE A N 1
ATOM 1960 C CA . ILE A 1 131 ? 56.046 24.539 121.922 1.00 15.07 127 ILE A CA 1
ATOM 1961 C C . ILE A 1 131 ? 56.701 25.164 123.143 1.00 15.90 127 ILE A C 1
ATOM 1962 O O . ILE A 1 131 ? 56.829 24.546 124.173 1.00 15.98 127 ILE A O 1
ATOM 1978 N N . THR A 1 132 ? 57.154 26.416 122.970 1.00 16.78 128 THR A N 1
ATOM 1979 C CA . THR A 1 132 ? 57.702 27.160 124.082 1.00 17.70 128 THR A CA 1
ATOM 1980 C C . THR A 1 132 ? 56.771 27.242 125.323 1.00 17.34 128 THR A C 1
ATOM 1981 O O . THR A 1 132 ? 57.220 27.085 126.512 1.00 18.22 128 THR A O 1
ATOM 1992 N N . HIS A 1 133 ? 55.466 27.491 125.071 1.00 15.65 129 HIS A N 1
ATOM 1993 C CA . HIS A 1 133 ? 54.526 27.621 126.124 1.00 16.47 129 HIS A CA 1
ATOM 1994 C C . HIS A 1 133 ? 54.457 26.319 126.990 1.00 17.59 129 HIS A C 1
ATOM 1995 O O . HIS A 1 133 ? 54.426 26.307 128.206 1.00 17.50 129 HIS A O 1
ATOM 2010 N N . GLY A 1 134 ? 54.362 25.184 126.262 1.00 15.00 130 GLY A N 1
ATOM 2011 C 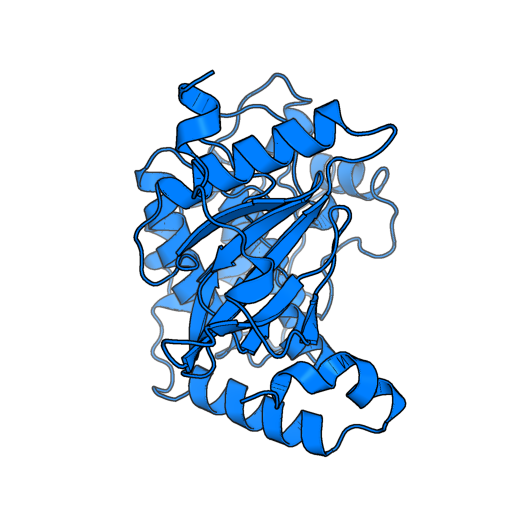CA . GLY A 1 134 ? 54.281 23.921 126.972 1.00 16.56 130 GLY A CA 1
ATOM 2012 C C . GLY A 1 134 ? 55.567 23.608 127.747 1.00 15.12 130 GLY A C 1
ATOM 2013 O O . GLY A 1 134 ? 55.590 23.101 128.860 1.00 16.33 130 GLY A O 1
ATOM 2017 N N . ALA A 1 135 ? 56.689 23.880 127.057 1.00 15.00 131 ALA A N 1
ATOM 2018 C CA . ALA A 1 135 ? 57.986 23.714 127.711 1.00 14.69 131 ALA A CA 1
ATOM 2019 C C . ALA A 1 135 ? 58.153 24.561 129.016 1.00 15.59 131 ALA A C 1
ATOM 2020 O O . ALA A 1 135 ? 58.610 24.059 130.019 1.00 15.66 131 ALA A O 1
ATOM 2027 N N . LEU A 1 136 ? 57.608 25.738 128.949 1.00 15.98 132 LEU A N 1
ATOM 2028 C CA . LEU A 1 136 ? 57.632 26.620 130.122 1.00 16.90 132 LEU A CA 1
ATOM 2029 C C . LEU A 1 136 ? 56.811 26.130 131.286 1.00 16.42 132 LEU A C 1
ATOM 2030 O O . LEU A 1 136 ? 57.212 26.262 132.442 1.00 17.82 132 LEU A O 1
ATOM 2046 N N . HIS A 1 137 ? 55.646 25.548 131.010 1.00 16.24 133 HIS A N 1
ATOM 2047 C CA . HIS A 1 137 ? 54.964 24.926 132.096 1.00 16.65 133 HIS A CA 1
ATOM 2048 C C . HIS A 1 137 ? 55.745 23.827 132.778 1.00 17.02 133 HIS A C 1
ATOM 2049 O O . HIS A 1 137 ? 55.793 23.618 133.995 1.00 17.05 133 HIS A O 1
ATOM 2064 N N . GLY A 1 138 ? 56.410 22.964 131.926 1.00 15.25 134 GLY A N 1
ATOM 2065 C CA . GLY A 1 138 ? 57.216 21.963 132.526 1.00 15.14 134 GLY A CA 1
ATOM 2066 C C . GLY A 1 138 ? 58.361 22.501 133.377 1.00 13.21 134 GLY A C 1
ATOM 2067 O O . GLY A 1 138 ? 58.703 21.972 134.345 1.00 15.45 134 GLY A O 1
ATOM 2071 N N . LEU A 1 139 ? 59.005 23.537 132.851 1.00 14.41 135 LEU A N 1
ATOM 2072 C CA . LEU A 1 139 ? 60.118 24.195 133.567 1.00 14.38 135 LEU A CA 1
ATOM 2073 C C . LEU A 1 139 ? 59.690 24.880 134.846 1.00 15.03 135 LEU A C 1
ATOM 2074 O O . LEU A 1 139 ? 60.315 24.687 135.849 1.00 15.48 135 LEU A O 1
ATOM 2090 N N . ALA A 1 140 ? 58.540 25.534 134.781 1.00 16.83 136 ALA A N 1
ATOM 2091 C CA . ALA A 1 140 ? 58.004 26.119 136.047 1.00 17.94 136 ALA A CA 1
ATOM 2092 C C . ALA A 1 140 ? 57.724 25.059 137.107 1.00 17.31 136 ALA A C 1
ATOM 2093 O O . ALA A 1 140 ? 58.054 25.247 138.296 1.00 18.55 136 ALA A O 1
ATOM 2100 N N . TYR A 1 141 ? 57.153 23.929 136.699 1.00 14.84 137 TYR A N 1
ATOM 2101 C CA . TYR A 1 141 ? 56.990 22.790 137.625 1.00 15.78 137 TYR A CA 1
ATOM 2102 C C . TYR A 1 141 ? 58.298 22.371 138.178 1.00 15.90 137 TYR A C 1
ATOM 2103 O O . TYR A 1 141 ? 58.519 22.214 139.337 1.00 16.67 137 TYR A O 1
ATOM 2121 N N . LEU A 1 142 ? 59.296 22.072 137.266 1.00 15.37 138 LEU A N 1
ATOM 2122 C CA . LEU A 1 142 ? 60.556 21.606 137.762 1.00 14.75 138 LEU A CA 1
ATOM 2123 C C . LEU A 1 142 ? 61.168 22.580 138.786 1.00 15.05 138 LEU A C 1
ATOM 2124 O O . LEU A 1 142 ? 61.711 22.145 139.799 1.00 16.69 138 LEU A O 1
ATOM 2140 N N . HIS A 1 143 ? 61.260 23.823 138.359 1.00 16.19 139 HIS A N 1
ATOM 2141 C CA . HIS A 1 143 ? 61.959 24.825 139.223 1.00 16.35 139 HIS A CA 1
ATOM 2142 C C . HIS A 1 143 ? 61.255 25.003 140.598 1.00 17.36 139 HIS A C 1
ATOM 2143 O O . HIS A 1 143 ? 61.981 25.133 141.581 1.00 17.07 139 HIS A O 1
ATOM 2158 N N . SER A 1 144 ? 59.939 24.849 140.580 1.00 18.16 140 SER A N 1
ATOM 2159 C CA . SER A 1 144 ? 59.197 24.951 141.844 1.00 18.26 140 SER A CA 1
ATOM 2160 C C . SER A 1 144 ? 59.506 23.803 142.741 1.00 20.33 140 SER A C 1
ATOM 2161 O O . SER A 1 144 ? 59.186 23.830 143.935 1.00 19.26 140 SER A O 1
ATOM 2169 N N . HIS A 1 145 ? 60.043 22.684 142.224 1.00 18.88 141 HIS A N 1
ATOM 2170 C CA . HIS A 1 145 ? 60.444 21.575 142.989 1.00 18.60 141 HIS A CA 1
ATOM 2171 C C . HIS A 1 145 ? 61.944 21.487 143.280 1.00 17.93 141 HIS A C 1
ATOM 2172 O O . HIS A 1 145 ? 62.486 20.441 143.704 1.00 18.67 141 HIS A O 1
ATOM 2187 N N . ALA A 1 146 ? 62.636 22.589 143.023 1.00 18.82 142 ALA A N 1
ATOM 2188 C CA . ALA A 1 146 ? 64.103 22.710 143.257 1.00 18.75 142 ALA A CA 1
ATOM 2189 C C . ALA A 1 146 ? 64.883 21.824 142.310 1.00 20.24 142 ALA A C 1
ATOM 2190 O O . ALA A 1 146 ? 65.905 21.286 142.695 1.00 20.43 142 ALA A O 1
ATOM 2197 N N . LEU A 1 147 ? 64.297 21.661 141.143 1.00 16.89 143 LEU A N 1
ATOM 2198 C CA . LEU A 1 147 ? 64.945 20.796 140.124 1.00 17.00 143 LEU A CA 1
ATOM 2199 C C . LEU A 1 147 ? 65.445 21.674 138.990 1.00 17.74 143 LEU A C 1
ATOM 2200 O O . LEU A 1 147 ? 64.996 22.771 138.760 1.00 17.28 143 LEU A O 1
ATOM 2216 N N . ILE A 1 148 ? 66.376 21.157 138.171 1.00 15.09 144 ILE A N 1
ATOM 2217 C CA . ILE A 1 148 ? 66.881 21.893 137.008 1.00 15.44 144 ILE A CA 1
ATOM 2218 C C . ILE A 1 148 ? 67.058 20.806 135.859 1.00 14.31 144 ILE A C 1
ATOM 2219 O O . ILE A 1 148 ? 67.559 19.742 136.187 1.00 15.51 144 ILE A O 1
ATOM 2235 N N . HIS A 1 149 ? 66.605 21.099 134.667 1.00 14.06 145 HIS A N 1
ATOM 2236 C CA . HIS A 1 149 ? 66.701 20.089 133.550 1.00 13.45 145 HIS A CA 1
ATOM 2237 C C . HIS A 1 149 ? 68.181 19.991 133.060 1.00 14.39 145 HIS A C 1
ATOM 2238 O O . HIS A 1 149 ? 68.726 18.893 132.996 1.00 14.52 145 HIS A O 1
ATOM 2253 N N . ARG A 1 150 ? 68.708 21.180 132.744 1.00 13.70 146 ARG A N 1
ATOM 2254 C CA . ARG A 1 150 ? 70.120 21.335 132.319 1.00 13.86 146 ARG A CA 1
ATOM 2255 C C . ARG A 1 150 ? 70.436 20.872 130.906 1.00 14.10 146 ARG A C 1
ATOM 2256 O O . ARG A 1 150 ? 71.578 21.087 130.484 1.00 14.58 146 ARG A O 1
ATOM 2277 N N . ASP A 1 151 ? 69.498 20.282 130.199 1.00 13.82 147 ASP A N 1
ATOM 2278 C CA . ASP A 1 151 ? 69.769 19.915 128.774 1.00 12.93 147 ASP A CA 1
ATOM 2279 C C . ASP A 1 151 ? 68.621 20.247 127.874 1.00 12.86 147 ASP A C 1
ATOM 2280 O O . ASP A 1 151 ? 68.225 19.423 127.006 1.00 13.20 147 ASP A O 1
ATOM 2289 N N . ILE A 1 152 ? 68.003 21.415 128.051 1.00 11.93 148 ILE A N 1
ATOM 2290 C CA . ILE A 1 152 ? 66.937 21.880 127.160 1.00 13.09 148 ILE A CA 1
ATOM 2291 C C . ILE A 1 152 ? 67.473 22.220 125.758 1.00 13.98 148 ILE A C 1
ATOM 2292 O O . ILE A 1 152 ? 68.503 22.911 125.619 1.00 13.26 148 ILE A O 1
ATOM 2308 N N . LYS A 1 153 ? 66.857 21.559 124.766 1.00 13.42 149 LYS A N 1
ATOM 2309 C CA . LYS A 1 153 ? 67.202 21.680 123.363 1.00 12.21 149 LYS A CA 1
ATOM 2310 C C . LYS A 1 153 ? 66.078 21.057 122.552 1.00 14.14 149 LYS A C 1
ATOM 2311 O O . LYS A 1 153 ? 65.270 20.308 123.125 1.00 13.62 149 LYS A O 1
ATOM 2330 N N . ALA A 1 154 ? 65.997 21.351 121.312 1.00 12.95 150 ALA A N 1
ATOM 2331 C CA . ALA A 1 154 ? 64.858 20.825 120.502 1.00 14.15 150 ALA A CA 1
ATOM 2332 C C . ALA A 1 154 ? 64.809 19.306 120.488 1.00 14.65 150 ALA A C 1
ATOM 2333 O O . ALA A 1 154 ? 63.658 18.789 120.487 1.00 14.35 150 ALA A O 1
ATOM 2340 N N . GLY A 1 155 ? 65.945 18.561 120.578 1.00 13.89 151 GLY A N 1
ATOM 2341 C CA . GLY A 1 155 ? 65.869 17.156 120.557 1.00 14.78 151 GLY A CA 1
ATOM 2342 C C . GLY A 1 155 ? 65.346 16.540 121.853 1.00 14.42 151 GLY A C 1
ATOM 2343 O O . GLY A 1 155 ? 64.943 15.365 121.872 1.00 15.30 151 GLY A O 1
ATOM 2347 N N . ASN A 1 156 ? 65.222 17.379 122.938 1.00 12.70 152 ASN A N 1
ATOM 2348 C CA . ASN A 1 156 ? 64.738 16.860 124.231 1.00 12.53 152 ASN A CA 1
ATOM 2349 C C . ASN A 1 156 ? 63.357 17.459 124.553 1.00 12.98 152 ASN A C 1
ATOM 2350 O O . ASN A 1 156 ? 62.854 17.235 125.675 1.00 14.55 152 ASN A O 1
ATOM 2361 N N . ILE A 1 157 ? 62.715 18.103 123.581 1.00 13.49 153 ILE A N 1
ATOM 2362 C CA . ILE A 1 157 ? 61.307 18.558 123.729 1.00 13.39 153 ILE A CA 1
ATOM 2363 C C . ILE A 1 157 ? 60.519 17.665 122.763 1.00 13.37 153 ILE A C 1
ATOM 2364 O O . ILE A 1 157 ? 60.732 17.709 121.555 1.00 15.02 153 ILE A O 1
ATOM 2380 N N . LEU A 1 158 ? 59.594 16.861 123.309 1.00 11.99 154 LEU A N 1
ATOM 2381 C CA . LEU A 1 158 ? 58.860 15.910 122.448 1.00 12.51 154 LEU A CA 1
ATOM 2382 C C . LEU A 1 158 ? 57.427 16.328 122.291 1.00 12.94 154 LEU A C 1
ATOM 2383 O O . LEU A 1 158 ? 56.915 17.149 123.099 1.00 13.54 154 LEU A O 1
ATOM 2399 N N . LEU A 1 159 ? 56.794 15.792 121.287 1.00 14.46 155 LEU A N 1
ATOM 2400 C CA . LEU A 1 159 ? 55.394 15.980 121.031 1.00 14.99 155 LEU A CA 1
ATOM 2401 C C . LEU A 1 159 ? 54.691 14.665 121.009 1.00 13.69 155 LEU A C 1
ATOM 2402 O O . LEU A 1 159 ? 55.136 13.777 120.322 1.00 14.72 155 LEU A O 1
ATOM 2418 N N . THR A 1 160 ? 53.564 14.533 121.754 1.00 15.91 156 THR A N 1
ATOM 2419 C CA . THR A 1 160 ? 52.818 13.334 121.590 1.00 15.82 156 THR A CA 1
ATOM 2420 C C . THR A 1 160 ? 52.018 13.474 120.309 1.00 17.01 156 THR A C 1
ATOM 2421 O O . THR A 1 160 ? 51.831 14.545 119.766 1.00 19.01 156 THR A O 1
ATOM 2432 N N . GLU A 1 161 ? 51.553 12.325 119.769 1.00 17.77 157 GLU A N 1
ATOM 2433 C CA . GLU A 1 161 ? 50.774 12.379 118.528 1.00 19.30 157 GLU A CA 1
ATOM 2434 C C . GLU A 1 161 ? 49.535 13.274 118.603 1.00 20.42 157 GLU A C 1
ATOM 2435 O O . GLU A 1 161 ? 49.295 14.046 117.635 1.00 20.49 157 GLU A O 1
ATOM 2447 N N . PRO A 1 162 ? 48.874 13.285 119.764 1.00 18.84 158 PRO A N 1
ATOM 2448 C CA . PRO A 1 162 ? 47.743 14.256 119.951 1.00 23.14 158 PRO A CA 1
ATOM 2449 C C . PRO A 1 162 ? 48.108 15.725 120.085 1.00 25.39 158 PRO A C 1
ATOM 2450 O O . PRO A 1 162 ? 47.237 16.549 120.056 1.00 33.61 158 PRO A O 1
ATOM 2461 N N . GLY A 1 163 ? 49.387 16.038 120.136 1.00 25.19 159 GLY A N 1
ATOM 2462 C CA . GLY A 1 163 ? 49.875 17.399 120.138 1.00 25.90 159 GLY A CA 1
ATOM 2463 C C . GLY A 1 163 ? 50.292 18.016 121.460 1.00 28.44 159 GLY A C 1
ATOM 2464 O O . GLY A 1 163 ? 50.314 19.219 121.571 1.00 35.31 159 GLY A O 1
ATOM 2468 N N . GLN A 1 164 ? 50.669 17.221 122.446 1.00 19.08 160 GLN A N 1
ATOM 2469 C CA . GLN A 1 164 ? 51.047 17.747 123.717 1.00 19.50 160 GLN A CA 1
ATOM 2470 C C . GLN A 1 164 ? 52.589 17.753 123.814 1.00 17.09 160 GLN A C 1
ATOM 2471 O O . GLN A 1 164 ? 53.266 16.789 123.430 1.00 16.77 160 GLN A O 1
ATOM 2485 N N . VAL A 1 165 ? 53.093 18.778 124.450 1.00 15.54 161 VAL A N 1
ATOM 2486 C CA . VAL A 1 165 ? 54.516 19.055 124.606 1.00 15.01 161 VAL A CA 1
ATOM 2487 C C . VAL A 1 165 ? 55.035 18.355 125.867 1.00 15.12 161 VAL A C 1
ATOM 2488 O O . VAL A 1 165 ? 54.441 18.451 126.970 1.00 16.49 161 VAL A O 1
ATOM 2501 N N . LYS A 1 166 ? 56.105 17.605 125.769 1.00 13.68 162 LYS A N 1
ATOM 2502 C CA . LYS A 1 166 ? 56.674 16.876 126.874 1.00 13.53 162 LYS A CA 1
ATOM 2503 C C . LYS A 1 166 ? 58.169 17.216 126.991 1.00 14.15 162 LYS A C 1
ATOM 2504 O O . LYS A 1 166 ? 58.963 16.892 126.025 1.00 15.04 162 LYS A O 1
ATOM 2523 N N . LEU A 1 167 ? 58.672 17.680 128.145 1.00 13.48 163 LEU A N 1
ATOM 2524 C CA . LEU A 1 167 ? 60.125 17.693 128.364 1.00 13.21 163 LEU A CA 1
ATOM 2525 C C . LEU A 1 167 ? 60.520 16.266 128.585 1.00 13.80 163 LEU A C 1
ATOM 2526 O O . LEU A 1 167 ? 59.915 15.494 129.334 1.00 14.02 163 LEU A O 1
ATOM 2542 N N . ALA A 1 168 ? 61.667 15.885 127.975 1.00 13.98 164 ALA A N 1
ATOM 2543 C CA . ALA A 1 168 ? 62.273 14.560 128.116 1.00 13.20 164 ALA A CA 1
ATOM 2544 C C . ALA A 1 168 ? 63.764 14.686 128.300 1.00 14.61 164 ALA A C 1
ATOM 2545 O O . ALA A 1 168 ? 64.315 15.814 128.289 1.00 13.54 164 ALA A O 1
ATOM 2552 N N . ASP A 1 169 ? 64.447 13.540 128.427 1.00 14.58 165 ASP A N 1
ATOM 2553 C CA . ASP A 1 169 ? 65.902 13.465 128.585 1.00 13.95 165 ASP A CA 1
ATOM 2554 C C . ASP A 1 169 ? 66.326 14.158 129.852 1.00 14.89 165 ASP A C 1
ATOM 2555 O O . ASP A 1 169 ? 66.829 15.286 129.844 1.00 14.94 165 ASP A O 1
ATOM 2564 N N . PHE A 1 170 ? 66.178 13.458 130.980 1.00 14.82 166 PHE A N 1
ATOM 2565 C CA . PHE A 1 170 ? 66.601 13.955 132.260 1.00 14.48 166 PHE A CA 1
ATOM 2566 C C . PHE A 1 170 ? 67.954 13.439 132.662 1.00 16.41 166 PHE A C 1
ATOM 2567 O O . PHE A 1 170 ? 68.334 13.399 133.824 1.00 17.97 166 PHE A O 1
ATOM 2584 N N . GLY A 1 171 ? 68.727 13.058 131.636 1.00 15.26 167 GLY A N 1
ATOM 2585 C CA . GLY A 1 171 ? 70.037 12.529 131.881 1.00 16.95 167 GLY A CA 1
ATOM 2586 C C . GLY A 1 171 ? 71.112 13.461 132.411 1.00 18.31 167 GLY A C 1
ATOM 2587 O O . GLY A 1 171 ? 72.186 13.021 132.810 1.00 20.67 167 GLY A O 1
ATOM 2591 N N . SER A 1 172 ? 70.840 14.725 132.395 1.00 15.67 168 SER A N 1
ATOM 2592 C CA . SER A 1 172 ? 71.726 15.798 132.946 1.00 14.94 168 SER A CA 1
ATOM 2593 C C . SER A 1 172 ? 71.147 16.549 134.087 1.00 15.79 168 SER A C 1
ATOM 2594 O O . SER A 1 172 ? 71.723 17.539 134.546 1.00 17.07 168 SER A O 1
ATOM 2602 N N . ALA A 1 173 ? 69.977 16.117 134.522 1.00 16.30 169 ALA A N 1
ATOM 2603 C CA . ALA A 1 173 ? 69.182 16.959 135.420 1.00 17.03 169 ALA A CA 1
ATOM 2604 C C . ALA A 1 173 ? 69.690 17.004 136.879 1.00 16.74 169 ALA A C 1
ATOM 2605 O O . ALA A 1 173 ? 70.406 16.138 137.290 1.00 20.66 169 ALA A O 1
ATOM 2612 N N . SER A 1 174 ? 69.339 18.085 137.569 1.00 17.04 170 SER A N 1
ATOM 2613 C CA . SER A 1 174 ? 69.744 18.301 138.957 1.00 16.98 170 SER A CA 1
ATOM 2614 C C . SER A 1 174 ? 68.533 18.099 139.914 1.00 17.79 170 SER A C 1
ATOM 2615 O O . SER A 1 174 ? 67.489 18.634 139.686 1.00 17.23 170 SER A O 1
ATOM 2623 N N . MET A 1 175 ? 68.807 17.339 140.949 1.00 19.72 171 MET A N 1
ATOM 2624 C CA . MET A 1 175 ? 67.802 17.116 142.037 1.00 21.33 171 MET A CA 1
ATOM 2625 C C . MET A 1 175 ? 67.785 18.236 143.031 1.00 22.23 171 MET A C 1
ATOM 2626 O O . MET A 1 175 ? 66.960 18.211 143.935 1.00 24.34 171 MET A O 1
ATOM 2640 N N . ALA A 1 176 ? 68.618 19.247 142.846 1.00 21.25 172 ALA A N 1
ATOM 2641 C CA . ALA A 1 176 ? 68.716 20.385 143.759 1.00 22.10 172 ALA A CA 1
ATOM 2642 C C . ALA A 1 176 ? 69.004 21.653 143.046 1.00 22.02 172 ALA A C 1
ATOM 2643 O O . ALA A 1 176 ? 69.509 21.695 141.882 1.00 21.91 172 ALA A O 1
ATOM 2650 N N . SER A 1 177 ? 68.779 22.762 143.709 1.00 20.36 173 SER A N 1
ATOM 2651 C CA . SER A 1 177 ? 69.028 24.062 143.188 1.00 20.42 173 SER A CA 1
ATOM 2652 C C . SER A 1 177 ? 69.374 24.926 144.398 1.00 23.64 173 SER A C 1
ATOM 2653 O O . SER A 1 177 ? 68.565 24.974 145.340 1.00 25.20 173 SER A O 1
ATOM 2661 N N . PRO A 1 178 ? 70.498 25.618 144.419 1.00 24.40 174 PRO A N 1
ATOM 2662 C CA . PRO A 1 178 ? 71.396 25.802 143.291 1.00 23.12 174 PRO A CA 1
ATOM 2663 C C . PRO A 1 178 ? 72.205 24.560 143.073 1.00 19.70 174 PRO A C 1
ATOM 2664 O O . PRO A 1 178 ? 72.266 23.623 143.887 1.00 21.57 174 PRO A O 1
ATOM 2675 N N . ALA A 1 179 ? 72.870 24.509 141.903 1.00 18.89 175 ALA A N 1
ATOM 2676 C CA . ALA A 1 179 ? 73.731 23.399 141.526 1.00 19.32 175 ALA A CA 1
ATOM 2677 C C . ALA A 1 179 ? 75.053 23.916 140.998 1.00 17.48 175 ALA A C 1
ATOM 2678 O O . ALA A 1 179 ? 75.179 25.114 140.698 1.00 19.90 175 ALA A O 1
ATOM 2685 N N . ASN A 1 180 ? 75.980 22.995 140.821 1.00 21.83 176 ASN A N 1
ATOM 2686 C CA . ASN A 1 180 ? 77.285 23.395 140.338 1.00 21.77 176 ASN A CA 1
ATOM 2687 C C . ASN A 1 180 ? 77.861 22.665 139.154 1.00 21.20 176 ASN A C 1
ATOM 2688 O O . ASN A 1 180 ? 78.796 23.164 138.551 1.00 21.61 176 ASN A O 1
ATOM 2699 N N . SER A 1 181 ? 77.288 21.521 138.765 1.00 17.42 177 SER A N 1
ATOM 2700 C CA . SER A 1 181 ? 78.030 20.648 137.841 1.00 17.56 177 SER A CA 1
ATOM 2701 C C . SER A 1 181 ? 78.119 21.223 136.456 1.00 16.67 177 SER A C 1
ATOM 2702 O O . SER A 1 181 ? 77.183 21.881 135.957 1.00 17.46 177 SER A O 1
ATOM 2710 N N . PHE A 1 182 ? 79.264 20.948 135.799 1.00 18.61 178 PHE A N 1
ATOM 2711 C CA . PHE A 1 182 ? 79.501 21.432 134.443 1.00 19.73 178 PHE A CA 1
ATOM 2712 C C . PHE A 1 182 ? 78.872 20.400 133.510 1.00 18.12 178 PHE A C 1
ATOM 2713 O O . PHE A 1 182 ? 79.516 19.408 133.159 1.00 22.93 178 PHE A O 1
ATOM 2730 N N . VAL A 1 183 ? 77.584 20.566 133.214 1.00 16.80 179 VAL A N 1
ATOM 2731 C CA . VAL A 1 183 ? 76.803 19.619 132.473 1.00 16.73 179 VAL A CA 1
ATOM 2732 C C . VAL A 1 183 ? 75.895 20.361 131.487 1.00 16.39 179 VAL A C 1
ATOM 2733 O O . VAL A 1 183 ? 75.589 21.588 131.676 1.00 17.20 179 VAL A O 1
ATOM 2746 N N . GLY A 1 184 ? 75.450 19.651 130.435 1.00 16.64 180 GLY A N 1
ATOM 2747 C CA . GLY A 1 184 ? 74.671 20.258 129.392 1.00 17.18 180 GLY A CA 1
ATOM 2748 C C . GLY A 1 184 ? 75.239 19.899 128.025 1.00 17.99 180 GLY A C 1
ATOM 2749 O O . GLY A 1 184 ? 76.089 19.066 127.936 1.00 19.91 180 GLY A O 1
ATOM 2753 N N . THR A 1 185 ? 74.701 20.512 127.017 1.00 15.23 181 THR A N 1
ATOM 2754 C CA . THR A 1 185 ? 75.164 20.329 125.640 1.00 14.75 181 THR A CA 1
ATOM 2755 C C . THR A 1 185 ? 75.731 21.715 125.314 1.00 14.76 181 THR A C 1
ATOM 2756 O O . THR A 1 185 ? 75.002 22.676 125.314 1.00 14.94 181 THR A O 1
ATOM 2767 N N . PRO A 1 186 ? 77.031 21.794 124.982 1.00 16.01 182 PRO A N 1
ATOM 2768 C CA . PRO A 1 186 ? 77.734 23.063 124.952 1.00 16.00 182 PRO A CA 1
ATOM 2769 C C . PRO A 1 186 ? 77.031 24.245 124.254 1.00 15.73 182 PRO A C 1
ATOM 2770 O O . PRO A 1 186 ? 76.878 25.294 124.912 1.00 16.09 182 PRO A O 1
ATOM 2781 N N . TYR A 1 187 ? 76.461 24.083 123.044 1.00 14.99 183 TYR A N 1
ATOM 2782 C CA . TYR A 1 187 ? 75.864 25.185 122.339 1.00 14.28 183 TYR A CA 1
ATOM 2783 C C . TYR A 1 187 ? 74.655 25.798 123.088 1.00 13.54 183 TYR A C 1
ATOM 2784 O O . TYR A 1 187 ? 74.303 26.963 122.769 1.00 15.17 183 TYR A O 1
ATOM 2802 N N . TRP A 1 188 ? 74.009 24.963 123.914 1.00 13.39 184 TRP A N 1
ATOM 2803 C CA . TRP A 1 188 ? 72.800 25.414 124.630 1.00 14.30 184 TRP A CA 1
ATOM 2804 C C . TRP A 1 188 ? 73.097 25.754 126.073 1.00 14.67 184 TRP A C 1
ATOM 2805 O O . TRP A 1 188 ? 72.172 26.219 126.807 1.00 14.38 184 TRP A O 1
ATOM 2826 N N . MET A 1 189 ? 74.337 25.689 126.521 1.00 14.82 185 MET A N 1
ATOM 2827 C CA . MET A 1 189 ? 74.683 25.943 127.933 1.00 15.06 185 MET A CA 1
ATOM 2828 C C . MET A 1 189 ? 74.729 27.443 128.257 1.00 15.62 185 MET A C 1
ATOM 2829 O O . MET A 1 189 ? 75.256 28.273 127.515 1.00 15.08 185 MET A O 1
ATOM 2843 N N . ALA A 1 190 ? 74.147 27.742 129.398 1.00 15.71 186 ALA A N 1
ATOM 2844 C CA . ALA A 1 190 ? 74.181 29.079 130.008 1.00 15.46 186 ALA A CA 1
ATOM 2845 C C . ALA A 1 190 ? 75.594 29.490 130.406 1.00 15.50 186 ALA A C 1
ATOM 2846 O O . ALA A 1 190 ? 76.384 28.740 130.887 1.00 15.97 186 ALA A O 1
ATOM 2853 N N . PRO A 1 191 ? 75.846 30.778 130.223 1.00 17.29 187 PRO A N 1
ATOM 2854 C CA . PRO A 1 191 ? 77.196 31.274 130.655 1.00 18.19 187 PRO A CA 1
ATOM 2855 C C . PRO A 1 191 ? 77.561 31.040 132.081 1.00 18.93 187 PRO A C 1
ATOM 2856 O O . PRO A 1 191 ? 78.698 30.656 132.346 1.00 18.84 187 PRO A O 1
ATOM 2867 N N . GLU A 1 192 ? 76.567 31.099 132.978 1.00 18.97 188 GLU A N 1
ATOM 2868 C CA . GLU A 1 192 ? 76.923 30.877 134.383 1.00 18.84 188 GLU A CA 1
ATOM 2869 C C . GLU A 1 192 ? 77.250 29.427 134.689 1.00 19.08 188 GLU A C 1
ATOM 2870 O O . GLU A 1 192 ? 77.913 29.107 135.670 1.00 20.50 188 GLU A O 1
ATOM 2882 N N . VAL A 1 193 ? 76.804 28.453 133.806 1.00 15.74 189 VAL A N 1
ATOM 2883 C CA . VAL A 1 193 ? 77.183 27.081 134.082 1.00 17.48 189 VAL A CA 1
ATOM 2884 C C . VAL A 1 193 ? 78.713 26.979 133.785 1.00 17.80 189 VAL A C 1
ATOM 2885 O O . VAL A 1 193 ? 79.464 26.284 134.472 1.00 19.58 189 VAL A O 1
ATOM 2898 N N . ILE A 1 194 ? 79.068 27.550 132.655 1.00 18.80 190 ILE A N 1
ATOM 2899 C CA . ILE A 1 194 ? 80.465 27.509 132.150 1.00 19.30 190 ILE A CA 1
ATOM 2900 C C . ILE A 1 194 ? 81.391 28.216 133.175 1.00 19.73 190 ILE A C 1
ATOM 2901 O O . ILE A 1 194 ? 82.374 27.682 133.569 1.00 22.78 190 ILE A O 1
ATOM 2917 N N . LEU A 1 195 ? 80.973 29.415 133.555 1.00 21.08 191 LEU A N 1
ATOM 2918 C CA . LEU A 1 195 ? 81.793 30.208 134.520 1.00 23.81 191 LEU A CA 1
ATOM 2919 C C . LEU A 1 195 ? 81.878 29.508 135.895 1.00 26.11 191 LEU A C 1
ATOM 2920 O O . LEU A 1 195 ? 82.823 29.753 136.648 1.00 27.15 191 LEU A O 1
ATOM 2936 N N . ALA A 1 196 ? 80.916 28.646 136.250 1.00 22.28 192 ALA A N 1
ATOM 2937 C CA . ALA A 1 196 ? 80.978 27.949 137.527 1.00 24.13 192 ALA A CA 1
ATOM 2938 C C . ALA A 1 196 ? 82.087 26.961 137.559 1.00 23.02 192 ALA A C 1
ATOM 2939 O O . ALA A 1 196 ? 82.482 26.569 138.642 1.00 22.79 192 ALA A O 1
ATOM 2946 N N . MET A 1 197 ? 82.524 26.441 136.395 1.00 24.06 193 MET A N 1
ATOM 2947 C CA . MET A 1 197 ? 83.664 25.544 136.356 1.00 26.97 193 MET A CA 1
ATOM 2948 C C . MET A 1 197 ? 83.547 24.429 137.380 1.00 30.11 193 MET A C 1
ATOM 2949 O O . MET A 1 197 ? 84.494 24.102 138.085 1.00 28.95 193 MET A O 1
ATOM 2963 N N . ASP A 1 198 ? 82.336 23.836 137.512 1.00 25.99 194 ASP A N 1
ATOM 2964 C CA . ASP A 1 198 ? 82.096 22.673 138.375 1.00 29.08 194 ASP A CA 1
ATOM 2965 C C . ASP A 1 198 ? 82.118 22.942 139.867 1.00 30.26 194 ASP A C 1
ATOM 2966 O O . ASP A 1 198 ? 81.893 22.018 140.638 1.00 36.38 194 ASP A O 1
ATOM 2975 N N . GLU A 1 199 ? 82.310 24.206 140.238 1.00 26.68 195 GLU A N 1
ATOM 2976 C CA . GLU A 1 199 ? 82.443 24.679 141.617 1.00 29.25 195 GLU A CA 1
ATOM 2977 C C . GLU A 1 199 ? 81.473 25.703 142.029 1.00 25.66 195 GLU A C 1
ATOM 2978 O O . GLU A 1 199 ? 80.969 25.616 143.157 1.00 28.33 195 GLU A O 1
ATOM 2990 N N . GLY A 1 200 ? 81.245 26.739 141.212 1.00 23.51 196 GLY A N 1
ATOM 2991 C CA . GLY A 1 200 ? 80.327 27.792 141.534 1.00 24.68 196 GLY A CA 1
ATOM 2992 C C . GLY A 1 200 ? 78.870 27.318 141.390 1.00 24.89 196 GLY A C 1
ATOM 2993 O O . GLY A 1 200 ? 78.662 26.138 141.158 1.00 31.76 196 GLY A O 1
ATOM 2997 N N . GLN A 1 201 ? 77.957 28.244 141.506 1.00 23.17 197 GLN A N 1
ATOM 2998 C CA . GLN A 1 201 ? 76.508 27.988 141.570 1.00 23.61 197 GLN A CA 1
ATOM 2999 C C . GLN A 1 201 ? 75.706 28.632 140.502 1.00 23.24 197 GLN A C 1
ATOM 3000 O O . GLN A 1 201 ? 75.993 29.705 139.978 1.00 23.51 197 GLN A O 1
ATOM 3014 N N . TYR A 1 202 ? 74.623 27.944 140.147 1.00 19.22 198 TYR A N 1
ATOM 3015 C CA . TYR A 1 202 ? 73.613 28.457 139.261 1.00 20.17 198 TYR A CA 1
ATOM 3016 C C . TYR A 1 202 ? 72.284 27.765 139.646 1.00 18.38 198 TYR A C 1
ATOM 3017 O O . TYR A 1 202 ? 72.274 26.866 140.505 1.00 21.68 198 TYR A O 1
ATOM 3035 N N . ASP A 1 203 ? 71.204 28.244 139.063 1.00 18.37 199 ASP A N 1
ATOM 3036 C CA . ASP A 1 203 ? 69.895 27.809 139.434 1.00 18.07 199 ASP A CA 1
ATOM 3037 C C . ASP A 1 203 ? 69.054 27.551 138.210 1.00 20.17 199 ASP A C 1
ATOM 3038 O O . ASP A 1 203 ? 69.596 27.368 137.076 1.00 17.91 199 ASP A O 1
ATOM 3047 N N . GLY A 1 204 ? 67.750 27.440 138.346 1.00 18.42 200 GLY A N 1
ATOM 3048 C CA . GLY A 1 204 ? 66.928 27.035 137.267 1.00 16.59 200 GLY A CA 1
ATOM 3049 C C . GLY A 1 204 ? 66.904 27.924 136.097 1.00 17.07 200 GLY A C 1
ATOM 3050 O O . GLY A 1 204 ? 66.472 27.596 134.958 1.00 16.64 200 GLY A O 1
ATOM 3054 N N . LYS A 1 205 ? 67.349 29.158 136.261 1.00 17.63 201 LYS A N 1
ATOM 3055 C CA . LYS A 1 205 ? 67.377 30.058 135.150 1.00 17.43 201 LYS A CA 1
ATOM 3056 C C . LYS A 1 205 ? 68.342 29.607 133.972 1.00 14.08 201 LYS A C 1
ATOM 3057 O O . LYS A 1 205 ? 68.219 30.107 132.865 1.00 17.65 201 LYS A O 1
ATOM 3076 N N . VAL A 1 206 ? 69.221 28.691 134.323 1.00 14.93 202 VAL A N 1
ATOM 3077 C CA . VAL A 1 206 ? 70.027 28.128 133.198 1.00 15.64 202 VAL A CA 1
ATOM 3078 C C . VAL A 1 206 ? 69.121 27.480 132.147 1.00 16.05 202 VAL A C 1
ATOM 3079 O O . VAL A 1 206 ? 69.436 27.515 130.961 1.00 15.96 202 VAL A O 1
ATOM 3092 N N . ASP A 1 207 ? 67.997 26.945 132.585 1.00 14.75 203 ASP A N 1
ATOM 3093 C CA . ASP A 1 207 ? 67.079 26.344 131.605 1.00 12.96 203 ASP A CA 1
ATOM 3094 C C . ASP A 1 207 ? 66.414 27.376 130.741 1.00 15.09 203 ASP A C 1
ATOM 3095 O O . ASP A 1 207 ? 65.972 27.096 129.637 1.00 14.93 203 ASP A O 1
ATOM 3104 N N . ILE A 1 208 ? 66.235 28.609 131.261 1.00 14.80 204 ILE A N 1
ATOM 3105 C CA . ILE A 1 208 ? 65.691 29.667 130.490 1.00 14.45 204 ILE A CA 1
ATOM 3106 C C . ILE A 1 208 ? 66.629 30.168 129.395 1.00 13.83 204 ILE A C 1
ATOM 3107 O O . ILE A 1 208 ? 66.191 30.401 128.297 1.00 14.64 204 ILE A O 1
ATOM 3123 N N . TRP A 1 209 ? 67.933 30.266 129.705 1.00 15.22 205 TRP A N 1
ATOM 3124 C CA . TRP A 1 209 ? 68.939 30.543 128.666 1.00 14.44 205 TRP A CA 1
ATOM 3125 C C . TRP A 1 209 ? 68.845 29.427 127.561 1.00 15.00 205 TRP A C 1
ATOM 3126 O O . TRP A 1 209 ? 68.726 29.746 126.406 1.00 15.50 205 TRP A O 1
ATOM 3147 N N . SER A 1 210 ? 68.843 28.186 128.046 1.00 14.22 206 SER A N 1
ATOM 3148 C CA . SER A 1 210 ? 68.808 27.074 127.079 1.00 12.98 206 SER A CA 1
ATOM 3149 C C . SER A 1 210 ? 67.552 27.102 126.239 1.00 15.50 206 SER A C 1
ATOM 3150 O O . SER A 1 210 ? 67.554 26.753 125.053 1.00 13.49 206 SER A O 1
ATOM 3158 N N . LEU A 1 211 ? 66.410 27.470 126.859 1.00 13.72 207 LEU A N 1
ATOM 3159 C CA . LEU A 1 211 ? 65.194 27.673 126.114 1.00 13.65 207 LEU A CA 1
ATOM 3160 C C . LEU A 1 211 ? 65.282 28.751 125.028 1.00 13.36 207 LEU A C 1
ATOM 3161 O O . LEU A 1 211 ? 64.805 28.646 123.919 1.00 15.61 207 LEU A O 1
ATOM 3177 N N . GLY A 1 212 ? 65.944 29.851 125.414 1.00 14.59 208 GLY A N 1
ATOM 3178 C CA . GLY A 1 212 ? 66.210 30.889 124.420 1.00 15.46 208 GLY A CA 1
ATOM 3179 C C . GLY A 1 212 ? 66.994 30.424 123.171 1.00 15.07 208 GLY A C 1
ATOM 3180 O O . GLY A 1 212 ? 66.643 30.685 122.044 1.00 16.52 208 GLY A O 1
ATOM 3184 N N . ILE A 1 213 ? 68.062 29.652 123.480 1.00 15.08 209 ILE A N 1
ATOM 3185 C CA . ILE A 1 213 ? 68.863 29.019 122.419 1.00 14.63 209 ILE A CA 1
ATOM 3186 C C . ILE A 1 213 ? 67.925 28.071 121.625 1.00 15.75 209 ILE A C 1
ATOM 3187 O O . ILE A 1 213 ? 68.042 28.000 120.396 1.00 15.37 209 ILE A O 1
ATOM 3203 N N . THR A 1 214 ? 67.091 27.302 122.323 1.00 13.59 210 THR A N 1
ATOM 3204 C CA . THR A 1 214 ? 66.165 26.418 121.640 1.00 14.12 210 THR A CA 1
ATOM 3205 C C . THR A 1 214 ? 65.224 27.188 120.696 1.00 14.09 210 THR A C 1
ATOM 3206 O O . THR A 1 214 ? 64.886 26.761 119.586 1.00 14.89 210 THR A O 1
ATOM 3217 N N . CYS A 1 215 ? 64.778 28.337 121.164 1.00 14.74 211 CYS A N 1
ATOM 3218 C CA . CYS A 1 215 ? 63.979 29.204 120.299 1.00 15.71 211 CYS A CA 1
ATOM 3219 C C . CYS A 1 215 ? 64.673 29.594 118.983 1.00 16.25 211 CYS A C 1
ATOM 3220 O O . CYS A 1 215 ? 64.111 29.519 117.875 1.00 17.34 211 CYS A O 1
ATOM 3228 N N . ILE A 1 216 ? 65.932 29.931 119.148 1.00 16.88 212 ILE A N 1
ATOM 3229 C CA . ILE A 1 216 ? 66.772 30.230 117.966 1.00 15.89 212 ILE A CA 1
ATOM 3230 C C . ILE A 1 216 ? 66.914 29.021 117.081 1.00 16.47 212 ILE A C 1
ATOM 3231 O O . ILE A 1 216 ? 66.800 29.113 115.889 1.00 18.78 212 ILE A O 1
ATOM 3247 N N . GLU A 1 217 ? 67.150 27.860 117.694 1.00 15.44 213 GLU A N 1
ATOM 3248 C CA . GLU A 1 217 ? 67.252 26.590 116.992 1.00 15.23 213 GLU A CA 1
ATOM 3249 C C . GLU A 1 217 ? 66.015 26.329 116.155 1.00 15.36 213 GLU A C 1
ATOM 3250 O O . GLU A 1 217 ? 66.118 25.824 115.013 1.00 16.56 213 GLU A O 1
ATOM 3262 N N . LEU A 1 218 ? 64.815 26.556 116.729 1.00 14.58 214 LEU A N 1
ATOM 3263 C CA . LEU A 1 218 ? 63.602 26.286 116.017 1.00 16.35 214 LEU A CA 1
ATOM 3264 C C . LEU A 1 218 ? 63.340 27.297 114.909 1.00 17.05 214 LEU A C 1
ATOM 3265 O O . LEU A 1 218 ? 62.656 26.966 113.930 1.00 18.45 214 LEU A O 1
ATOM 3281 N N . ALA A 1 219 ? 63.889 28.499 115.117 1.00 17.64 215 ALA A N 1
ATOM 3282 C CA . ALA A 1 219 ? 63.762 29.576 114.135 1.00 18.14 215 ALA A CA 1
ATOM 3283 C C . ALA A 1 219 ? 64.777 29.538 113.014 1.00 19.45 215 ALA A C 1
ATOM 3284 O O . ALA A 1 219 ? 64.545 30.213 111.931 1.00 19.68 215 ALA A O 1
ATOM 3291 N N . GLU A 1 220 ? 65.923 28.900 113.245 1.00 18.29 216 GLU A N 1
ATOM 3292 C CA . GLU A 1 220 ? 67.098 28.975 112.335 1.00 19.12 216 GLU A CA 1
ATOM 3293 C C . GLU A 1 220 ? 67.658 27.658 111.985 1.00 18.23 216 GLU A C 1
ATOM 3294 O O . GLU A 1 220 ? 68.652 27.557 111.275 1.00 21.39 216 GLU A O 1
ATOM 3306 N N . ARG A 1 221 ? 67.043 26.560 112.525 1.00 17.31 217 ARG A N 1
ATOM 3307 C CA . ARG A 1 221 ? 67.409 25.182 112.236 1.00 19.60 217 ARG A CA 1
ATOM 3308 C C . ARG A 1 221 ? 68.539 24.622 113.046 1.00 19.32 217 ARG A C 1
ATOM 3309 O O . ARG A 1 221 ? 68.658 23.371 113.179 1.00 24.64 217 ARG A O 1
ATOM 3330 N N . LYS A 1 222 ? 69.370 25.477 113.616 1.00 17.52 218 LYS A N 1
ATOM 3331 C CA . LYS A 1 222 ? 70.542 25.086 114.399 1.00 19.02 218 LYS A CA 1
ATOM 3332 C C . LYS A 1 222 ? 70.758 26.167 115.431 1.00 16.97 218 LYS A C 1
ATOM 3333 O O . LYS A 1 222 ? 70.384 27.296 115.230 1.00 20.38 218 LYS A O 1
ATOM 3352 N N . PRO A 1 223 ? 71.440 25.829 116.535 1.00 16.96 219 PRO A N 1
ATOM 3353 C CA . PRO A 1 223 ? 71.791 26.865 117.528 1.00 15.78 219 PRO A CA 1
ATOM 3354 C C . PRO A 1 223 ? 72.931 27.756 116.955 1.00 15.99 219 PRO A C 1
ATOM 3355 O O . PRO A 1 223 ? 73.665 27.361 116.067 1.00 17.74 219 PRO A O 1
ATOM 3366 N N . PRO A 1 224 ? 73.134 28.895 117.620 1.00 16.01 220 PRO A N 1
ATOM 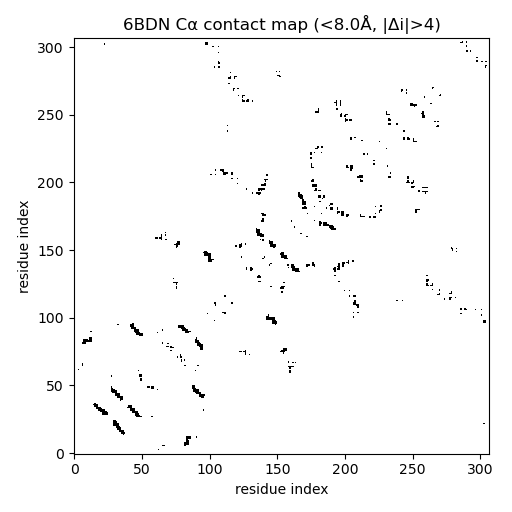3367 C CA . PRO A 1 224 ? 74.314 29.684 117.301 1.00 17.43 220 PRO A CA 1
ATOM 3368 C C . PRO A 1 224 ? 75.569 28.912 117.603 1.00 19.47 220 PRO A C 1
ATOM 3369 O O . PRO A 1 224 ? 75.593 28.046 118.442 1.00 18.34 220 PRO A O 1
ATOM 3380 N N . LEU A 1 225 ? 76.663 29.276 116.909 1.00 19.01 221 LEU A N 1
ATOM 3381 C CA . LEU A 1 225 ? 77.987 28.773 117.149 1.00 20.16 221 LEU A CA 1
ATOM 3382 C C . LEU A 1 225 ? 78.192 27.340 116.686 1.00 18.31 221 LEU A C 1
ATOM 3383 O O . LEU A 1 225 ? 79.175 26.719 117.037 1.00 19.25 221 LEU A O 1
ATOM 3399 N N . PHE A 1 226 ? 77.260 26.802 115.869 1.00 18.93 222 PHE A N 1
ATOM 3400 C CA . PHE A 1 226 ? 77.292 25.408 115.586 1.00 19.17 222 PHE A CA 1
ATOM 3401 C C . PHE A 1 226 ? 78.391 25.052 114.580 1.00 21.01 222 PHE A C 1
ATOM 3402 O O . PHE A 1 226 ? 78.648 23.867 114.368 1.00 20.39 222 PHE A O 1
ATOM 3419 N N . ASN A 1 227 ? 79.057 26.059 114.030 1.00 20.24 223 ASN A N 1
ATOM 3420 C CA . ASN A 1 227 ? 80.240 25.817 113.195 1.00 22.48 223 ASN A CA 1
ATOM 3421 C C . ASN A 1 227 ? 81.536 25.734 113.980 1.00 25.42 223 ASN A C 1
ATOM 3422 O O . ASN A 1 227 ? 82.624 25.587 113.370 1.00 27.32 223 ASN A O 1
ATOM 3433 N N . MET A 1 228 ? 81.511 25.788 115.311 1.00 19.74 224 MET A N 1
ATOM 3434 C CA . MET A 1 228 ? 82.672 25.668 116.162 1.00 23.80 224 MET A CA 1
ATOM 3435 C C . MET A 1 228 ? 82.626 24.372 116.841 1.00 19.44 224 MET A C 1
ATOM 3436 O O . MET A 1 228 ? 81.551 23.775 117.073 1.00 19.13 224 MET A O 1
ATOM 3450 N N . ASN A 1 229 ? 83.765 23.925 117.346 1.00 17.47 225 ASN A N 1
ATOM 3451 C CA . ASN A 1 229 ? 83.866 22.851 118.302 1.00 16.11 225 ASN A CA 1
ATOM 3452 C C . ASN A 1 229 ? 83.358 23.289 119.693 1.00 18.20 225 ASN A C 1
ATOM 3453 O O . ASN A 1 229 ? 83.163 24.503 119.890 1.00 18.07 225 ASN A O 1
ATOM 3464 N N . ALA A 1 230 ? 83.142 22.312 120.561 1.00 18.56 226 ALA A N 1
ATOM 3465 C CA . ALA A 1 230 ? 82.652 22.624 121.926 1.00 18.53 226 ALA A CA 1
ATOM 3466 C C . ALA A 1 230 ? 83.558 23.554 122.642 1.00 19.49 226 ALA A C 1
ATOM 3467 O O . ALA A 1 230 ? 83.072 24.548 123.233 1.00 19.25 226 ALA A O 1
ATOM 3474 N N A MET A 1 231 ? 84.861 23.259 122.613 0.50 19.69 227 MET A N 1
ATOM 3475 N N B MET A 1 231 ? 84.875 23.383 122.595 0.50 19.83 227 MET A N 1
ATOM 3476 C CA A MET A 1 231 ? 85.853 24.099 123.272 0.50 20.90 227 MET A CA 1
ATOM 3477 C CA B MET A 1 231 ? 85.717 24.320 123.377 0.50 20.36 227 MET A CA 1
ATOM 3478 C C A MET A 1 231 ? 85.737 25.582 122.887 0.50 21.26 227 MET A C 1
ATOM 3479 C C B MET A 1 231 ? 85.602 25.740 122.883 0.50 20.59 227 MET A C 1
ATOM 3480 O O A MET A 1 231 ? 85.793 26.434 123.786 0.50 20.86 227 MET A O 1
ATOM 3481 O O B MET A 1 231 ? 85.506 26.716 123.649 0.50 18.19 227 MET A O 1
ATOM 3508 N N . SER A 1 232 ? 85.590 25.893 121.591 1.00 19.04 228 SER A N 1
ATOM 3509 C CA . SER A 1 232 ? 85.508 27.290 121.044 1.00 20.26 228 SER A CA 1
ATOM 3510 C C . SER A 1 232 ? 84.142 27.919 121.395 1.00 20.38 228 SER A C 1
ATOM 3511 O O . SER A 1 232 ? 83.978 29.130 121.687 1.00 21.78 228 SER A O 1
ATOM 3519 N N . ALA A 1 233 ? 83.102 27.089 121.258 1.00 18.33 229 ALA A N 1
ATOM 3520 C CA . ALA A 1 233 ? 81.777 27.621 121.617 1.00 19.32 229 ALA A CA 1
ATOM 3521 C C . ALA A 1 233 ? 81.686 28.033 123.099 1.00 18.13 229 ALA A C 1
ATOM 3522 O O . ALA A 1 233 ? 81.079 29.076 123.369 1.00 20.19 229 ALA A O 1
ATOM 3529 N N . LEU A 1 234 ? 82.224 27.217 123.979 1.00 18.89 230 LEU A N 1
ATOM 3530 C CA . LEU A 1 234 ? 82.081 27.439 125.454 1.00 20.12 230 LEU A CA 1
ATOM 3531 C C . LEU A 1 234 ? 82.807 28.735 125.723 1.00 21.01 230 LEU A C 1
ATOM 3532 O O . LEU A 1 234 ? 82.355 29.566 126.508 1.00 21.80 230 LEU A O 1
ATOM 3548 N N . TYR A 1 235 ? 83.955 28.936 125.091 1.00 21.16 231 TYR A N 1
ATOM 3549 C CA . TYR A 1 235 ? 84.651 30.219 125.285 1.00 24.16 231 TYR A CA 1
ATOM 3550 C C . TYR A 1 235 ? 83.907 31.394 124.789 1.00 25.26 231 TYR A C 1
ATOM 3551 O O . TYR A 1 235 ? 83.715 32.419 125.525 1.00 23.75 231 TYR A O 1
ATOM 3569 N N . HIS A 1 236 ? 83.300 31.284 123.621 1.00 22.42 232 HIS A N 1
ATOM 3570 C CA . HIS A 1 236 ? 82.551 32.360 123.072 1.00 20.24 232 HIS A CA 1
ATOM 3571 C C . HIS A 1 236 ? 81.256 32.648 123.915 1.00 22.60 232 HIS A C 1
ATOM 3572 O O . HIS A 1 236 ? 80.817 33.789 124.030 1.00 23.86 232 HIS A O 1
ATOM 3587 N N . ILE A 1 237 ? 80.609 31.582 124.426 1.00 20.39 233 ILE A N 1
ATOM 3588 C CA . ILE A 1 237 ? 79.418 31.794 125.215 1.00 19.36 233 ILE A CA 1
ATOM 3589 C C . ILE A 1 237 ? 79.746 32.649 126.470 1.00 22.01 233 ILE A C 1
ATOM 3590 O O . ILE A 1 237 ? 79.027 33.565 126.819 1.00 22.21 233 ILE A O 1
ATOM 3606 N N . ALA A 1 238 ? 80.849 32.297 127.105 1.00 23.61 234 ALA A N 1
ATOM 3607 C CA . ALA A 1 238 ? 81.315 33.026 128.316 1.00 25.22 234 ALA A CA 1
ATOM 3608 C C . ALA A 1 238 ? 81.753 34.400 127.973 1.00 29.82 234 ALA A C 1
ATOM 3609 O O . ALA A 1 238 ? 81.385 35.362 128.708 1.00 30.31 234 ALA A O 1
ATOM 3616 N N . GLN A 1 239 ? 82.511 34.562 126.899 1.00 33.09 235 GLN A N 1
ATOM 3617 C CA . GLN A 1 239 ? 83.188 35.838 126.648 1.00 36.74 235 GLN A CA 1
ATOM 3618 C C . GLN A 1 239 ? 82.377 36.844 125.923 1.00 37.46 235 GLN A C 1
ATOM 3619 O O . GLN A 1 239 ? 82.600 38.072 126.130 1.00 36.54 235 GLN A O 1
ATOM 3633 N N . ASN A 1 240 ? 81.504 36.394 125.029 1.00 33.00 236 ASN A N 1
ATOM 3634 C CA . ASN A 1 240 ? 80.906 37.293 124.072 1.00 30.79 236 ASN A CA 1
ATOM 3635 C C . ASN A 1 240 ? 79.422 37.603 124.272 1.00 28.75 236 ASN A C 1
ATOM 3636 O O . ASN A 1 240 ? 78.807 36.987 125.134 1.00 25.55 236 ASN A O 1
ATOM 3647 N N . ASP A 1 241 ? 78.920 38.601 123.555 1.00 27.08 237 ASP A N 1
ATOM 3648 C CA . ASP A 1 241 ? 77.574 39.117 123.727 1.00 27.95 237 ASP A CA 1
ATOM 3649 C C . ASP A 1 241 ? 76.591 37.96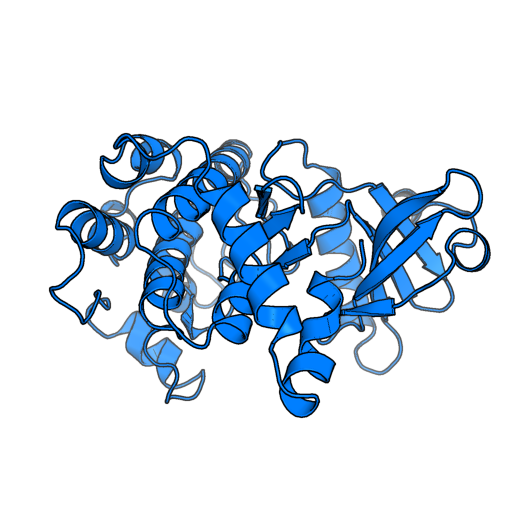9 123.371 1.00 26.85 237 ASP A C 1
ATOM 3650 O O . ASP A 1 241 ? 76.880 37.171 122.485 1.00 27.17 237 ASP A O 1
ATOM 3659 N N . SER A 1 242 ? 75.455 37.960 124.012 1.00 28.30 238 SER A N 1
ATOM 3660 C CA . SER A 1 242 ? 74.553 36.869 123.739 1.00 28.51 238 SER A CA 1
ATOM 3661 C C . SER A 1 242 ? 74.031 36.937 122.287 1.00 29.29 238 SER A C 1
ATOM 3662 O O . SER A 1 242 ? 73.966 37.990 121.649 1.00 26.85 238 SER A O 1
ATOM 3670 N N . PRO A 1 243 ? 73.654 35.781 121.728 1.00 24.91 239 PRO A N 1
ATOM 3671 C CA . PRO A 1 243 ? 73.107 35.757 120.401 1.00 25.75 239 PRO A CA 1
ATOM 3672 C C . PRO A 1 243 ? 71.712 36.335 120.365 1.00 22.36 239 PRO A C 1
ATOM 3673 O O . PRO A 1 243 ? 71.047 36.495 121.366 1.00 21.90 239 PRO A O 1
ATOM 3684 N N . THR A 1 244 ? 71.269 36.606 119.155 1.00 26.84 240 THR A N 1
ATOM 3685 C CA . THR A 1 244 ? 69.923 37.002 118.866 1.00 29.32 240 THR A CA 1
ATOM 3686 C C . THR A 1 244 ? 69.403 36.374 117.598 1.00 24.73 240 THR A C 1
ATOM 3687 O O . THR A 1 244 ? 70.212 35.758 116.826 1.00 25.87 240 THR A O 1
ATOM 3698 N N . LEU A 1 245 ? 68.086 36.500 117.378 1.00 23.87 241 LEU A N 1
ATOM 3699 C CA . LEU A 1 245 ? 67.467 36.054 116.098 1.00 23.40 241 LEU A CA 1
ATOM 3700 C C . LEU A 1 245 ? 68.061 36.896 114.910 1.00 27.48 241 LEU A C 1
ATOM 3701 O O . LEU A 1 245 ? 68.037 38.148 115.009 1.00 27.81 241 LEU A O 1
ATOM 3717 N N . GLN A 1 246 ? 68.480 36.221 113.848 1.00 27.13 242 GLN A N 1
ATOM 3718 C CA . GLN A 1 246 ? 69.091 36.895 112.708 1.00 30.56 242 GLN A CA 1
ATOM 3719 C C . GLN A 1 246 ? 68.080 37.636 111.887 1.00 34.21 242 GLN A C 1
ATOM 3720 O O . GLN A 1 246 ? 68.355 38.772 111.464 1.00 33.67 242 GLN A O 1
ATOM 3734 N N . SER A 1 247 ? 66.937 37.006 111.624 1.00 31.42 243 SER A N 1
ATOM 3735 C CA . SER A 1 247 ? 65.971 37.628 110.707 1.00 35.87 243 SER A CA 1
ATOM 3736 C C . SER A 1 247 ? 65.150 38.715 111.337 1.00 36.28 243 SER A C 1
ATOM 3737 O O . SER A 1 247 ? 64.672 38.588 112.460 1.00 35.97 243 SER A O 1
ATOM 3745 N N . ASN A 1 248 ? 64.893 39.784 110.574 1.00 40.74 244 ASN A N 1
ATOM 3746 C CA . ASN A 1 248 ? 63.886 40.752 111.010 1.00 46.58 244 ASN A CA 1
ATOM 3747 C C . ASN A 1 248 ? 62.425 40.382 110.693 1.00 41.20 244 ASN A C 1
ATOM 3748 O O . ASN A 1 248 ? 61.528 41.099 111.099 1.00 46.75 244 ASN A O 1
ATOM 3759 N N . GLU A 1 249 ? 62.188 39.247 110.048 1.00 42.21 245 GLU A N 1
ATOM 3760 C CA . GLU A 1 249 ? 60.814 38.769 109.787 1.00 44.21 245 GLU A CA 1
ATOM 3761 C C . GLU A 1 249 ? 60.015 38.491 111.075 1.00 40.83 245 GLU A C 1
ATOM 3762 O O . GLU A 1 249 ? 58.801 38.565 111.062 1.00 39.02 245 GLU A O 1
ATOM 3774 N N . TRP A 1 250 ? 60.691 38.100 112.167 1.00 30.21 246 TRP A N 1
ATOM 3775 C CA . TRP A 1 250 ? 60.001 37.668 113.360 1.00 31.98 246 TRP A CA 1
ATOM 3776 C C . TRP A 1 250 ? 59.303 38.827 114.040 1.00 30.03 246 TRP A C 1
ATOM 3777 O O . TRP A 1 250 ? 59.712 39.969 113.917 1.00 30.43 246 TRP A O 1
ATOM 3798 N N . THR A 1 251 ? 58.207 38.548 114.708 1.00 26.62 247 THR A N 1
ATOM 3799 C CA . THR A 1 251 ? 57.494 39.603 115.422 1.00 27.57 247 THR A CA 1
ATOM 3800 C C . THR A 1 251 ? 58.383 40.149 116.498 1.00 30.22 247 THR A C 1
ATOM 3801 O O . THR A 1 251 ? 59.270 39.473 117.061 1.00 25.80 247 THR A O 1
ATOM 3812 N N . ASP A 1 252 ? 58.132 41.394 116.862 1.00 29.20 248 ASP A N 1
ATOM 3813 C CA . ASP A 1 252 ? 58.863 41.966 117.973 1.00 28.04 248 ASP A CA 1
ATOM 3814 C C . ASP A 1 252 ? 58.726 41.219 119.273 1.00 26.32 248 ASP A C 1
ATOM 3815 O O . ASP A 1 252 ? 59.670 41.167 120.095 1.00 27.18 248 ASP A O 1
ATOM 3824 N N . SER A 1 253 ? 57.531 40.688 119.524 1.00 27.37 249 SER A N 1
ATOM 3825 C CA . SER A 1 253 ? 57.289 39.943 120.743 1.00 29.25 249 SER A CA 1
ATOM 3826 C C . SER A 1 253 ? 58.223 38.718 120.806 1.00 22.34 249 SER A C 1
ATOM 3827 O O . SER A 1 253 ? 58.660 38.373 121.881 1.00 24.20 249 SER A O 1
ATOM 3835 N N . PHE A 1 254 ? 58.422 38.077 119.673 1.00 22.86 250 PHE A N 1
ATOM 3836 C CA . PHE A 1 254 ? 59.264 36.843 119.705 1.00 21.49 250 PHE A CA 1
ATOM 3837 C C . PHE A 1 254 ? 60.703 37.259 119.904 1.00 20.62 250 PHE A C 1
ATOM 3838 O O . PHE A 1 254 ? 61.418 36.724 120.698 1.00 21.28 250 PHE A O 1
ATOM 3855 N N . ARG A 1 255 ? 61.121 38.305 119.204 1.00 22.28 251 ARG A N 1
ATOM 3856 C CA . ARG A 1 255 ? 62.447 38.831 119.402 1.00 22.92 251 ARG A CA 1
ATOM 3857 C C . ARG A 1 255 ? 62.670 39.332 120.866 1.00 21.96 251 ARG A C 1
ATOM 3858 O O . ARG A 1 255 ? 63.717 39.034 121.537 1.00 22.85 251 ARG A O 1
ATOM 3879 N N . ARG A 1 256 ? 61.671 39.961 121.477 1.00 24.85 252 ARG A N 1
ATOM 3880 C CA . ARG A 1 256 ? 61.858 40.398 122.860 1.00 23.76 252 ARG A CA 1
ATOM 3881 C C . ARG A 1 256 ? 61.942 39.214 123.817 1.00 21.71 252 ARG A C 1
ATOM 3882 O O . ARG A 1 256 ? 62.635 39.235 124.835 1.00 24.97 252 ARG A O 1
ATOM 3903 N N . PHE A 1 257 ? 61.144 38.185 123.476 1.00 21.51 253 PHE A N 1
ATOM 3904 C CA . PHE A 1 257 ? 61.190 36.952 124.283 1.00 22.92 253 PHE A CA 1
ATOM 3905 C C . PHE A 1 257 ? 62.625 36.354 124.325 1.00 19.78 253 PHE A C 1
ATOM 3906 O O . PHE A 1 257 ? 63.133 35.982 125.371 1.00 19.60 253 PHE A O 1
ATOM 3923 N N . VAL A 1 258 ? 63.160 36.140 123.149 1.00 21.23 254 VAL A N 1
ATOM 3924 C CA . VAL A 1 258 ? 64.480 35.573 122.999 1.00 22.13 254 VAL A CA 1
ATOM 3925 C C . VAL A 1 258 ? 65.499 36.396 123.736 1.00 20.67 254 VAL A C 1
ATOM 3926 O O . VAL A 1 258 ? 66.326 35.880 124.476 1.00 20.07 254 VAL A O 1
ATOM 3939 N N . ASP A 1 259 ? 65.461 37.708 123.476 1.00 22.00 255 ASP A N 1
ATOM 3940 C CA . ASP A 1 259 ? 66.448 38.569 124.203 1.00 23.10 255 ASP A CA 1
ATOM 3941 C C . ASP A 1 259 ? 66.394 38.553 125.708 1.00 20.92 255 ASP A C 1
ATOM 3942 O O . ASP A 1 259 ? 67.398 38.677 126.414 1.00 23.36 255 ASP A O 1
ATOM 3951 N N . TYR A 1 260 ? 65.192 38.363 126.258 1.00 22.96 256 TYR A N 1
ATOM 3952 C CA . TYR A 1 260 ? 64.973 38.257 127.662 1.00 21.02 256 TYR A CA 1
ATOM 3953 C C . TYR A 1 260 ? 65.537 36.940 128.174 1.00 20.44 256 TYR A C 1
ATOM 3954 O O . TYR A 1 260 ? 66.250 36.909 129.141 1.00 21.76 256 TYR A O 1
ATOM 3972 N N . CYS A 1 261 ? 65.348 35.847 127.401 1.00 19.33 257 CYS A N 1
ATOM 3973 C CA . CYS A 1 261 ? 65.986 34.627 127.816 1.00 17.87 257 CYS A CA 1
ATOM 3974 C C . CYS A 1 261 ? 67.459 34.628 127.827 1.00 17.75 257 CYS A C 1
ATOM 3975 O O . CYS A 1 261 ? 68.062 33.918 128.635 1.00 18.74 257 CYS A O 1
ATOM 3983 N N . LEU A 1 262 ? 68.027 35.407 126.920 1.00 17.91 258 LEU A N 1
ATOM 3984 C CA . LEU A 1 262 ? 69.443 35.391 126.641 1.00 18.47 258 LEU A CA 1
ATOM 3985 C C . LEU A 1 262 ? 70.169 36.566 127.319 1.00 21.34 258 LEU A C 1
ATOM 3986 O O . LEU A 1 262 ? 71.269 36.936 126.918 1.00 23.14 258 LEU A O 1
ATOM 4002 N N . GLN A 1 263 ? 69.580 37.035 128.385 1.00 22.44 259 GLN A N 1
ATOM 4003 C CA . GLN A 1 263 ? 70.357 37.876 129.318 1.00 22.92 259 GLN A CA 1
ATOM 4004 C C . GLN A 1 263 ? 71.426 37.044 129.946 1.00 19.11 259 GLN A C 1
ATOM 4005 O O . GLN A 1 263 ? 71.188 36.019 130.614 1.00 21.83 259 GLN A O 1
ATOM 4019 N N . LYS A 1 264 ? 72.685 37.471 129.812 1.00 21.12 260 LYS A N 1
ATOM 4020 C CA . LYS A 1 264 ? 73.765 36.693 130.370 1.00 20.75 260 LYS A CA 1
ATOM 4021 C C . LYS A 1 264 ? 73.871 36.679 131.873 1.00 21.23 260 LYS A C 1
ATOM 4022 O O . LYS A 1 264 ? 74.337 35.677 132.474 1.00 22.43 260 LYS A O 1
ATOM 4041 N N . ILE A 1 265 ? 73.468 37.792 132.504 1.00 21.38 261 ILE A N 1
ATOM 4042 C CA . ILE A 1 265 ? 73.466 37.871 133.923 1.00 25.65 261 ILE A CA 1
ATOM 4043 C C . ILE A 1 265 ? 72.181 37.278 134.459 1.00 21.56 261 ILE A C 1
ATOM 4044 O O . ILE A 1 265 ? 71.141 37.840 134.142 1.00 22.96 261 ILE A O 1
ATOM 4060 N N . PRO A 1 266 ? 72.306 36.201 135.256 1.00 22.78 262 PRO A N 1
ATOM 4061 C CA . PRO A 1 266 ? 71.072 35.508 135.727 1.00 23.02 262 PRO A CA 1
ATOM 4062 C C . PRO A 1 266 ? 70.112 36.367 136.476 1.00 25.00 262 PRO A C 1
ATOM 4063 O O . PRO A 1 266 ? 68.882 36.294 136.251 1.00 23.92 262 PRO A O 1
ATOM 4074 N N . GLN A 1 267 ? 70.642 37.324 137.224 1.00 27.80 263 GLN A N 1
ATOM 4075 C CA . GLN A 1 267 ? 69.741 38.201 137.988 1.00 25.54 263 GLN A CA 1
ATOM 4076 C C . GLN A 1 267 ? 68.894 39.061 137.064 1.00 26.67 263 GLN A C 1
ATOM 4077 O O . GLN A 1 267 ? 67.770 39.450 137.422 1.00 31.94 263 GLN A O 1
ATOM 4091 N N . GLU A 1 268 ? 69.332 39.317 135.844 1.00 23.82 264 GLU A N 1
ATOM 4092 C CA . GLU A 1 268 ? 68.635 40.055 134.826 1.00 24.94 264 GLU A CA 1
ATOM 4093 C C . GLU A 1 268 ? 67.694 39.193 133.885 1.00 23.74 264 GLU A C 1
ATOM 4094 O O . GLU A 1 268 ? 67.049 39.726 133.001 1.00 26.01 264 GLU A O 1
ATOM 4106 N N . ARG A 1 269 ? 67.819 37.867 134.052 1.00 21.87 265 ARG A N 1
ATOM 4107 C CA . ARG A 1 269 ? 67.033 36.921 133.269 1.00 21.83 265 ARG A CA 1
ATOM 4108 C C . ARG A 1 269 ? 65.742 36.524 134.046 1.00 19.87 265 ARG A C 1
ATOM 4109 O O . ARG A 1 269 ? 65.786 36.323 135.232 1.00 21.02 265 ARG A O 1
ATOM 4130 N N . PRO A 1 270 ? 64.613 36.401 133.354 1.00 20.80 266 PRO A N 1
ATOM 4131 C CA . PRO A 1 270 ? 63.353 35.951 134.036 1.00 21.09 266 PRO A CA 1
ATOM 4132 C C . PRO A 1 270 ? 63.381 34.515 134.489 1.00 19.80 266 PRO A C 1
ATOM 4133 O O . PRO A 1 270 ? 64.128 33.662 133.930 1.00 19.09 266 PRO A O 1
ATOM 4144 N N . THR A 1 271 ? 62.622 34.226 135.505 1.00 19.90 267 THR A N 1
ATOM 4145 C CA . THR A 1 271 ? 62.329 32.853 135.883 1.00 18.49 267 THR A CA 1
ATOM 4146 C C . THR A 1 271 ? 61.327 32.253 134.872 1.00 16.95 267 THR A C 1
ATOM 4147 O O . THR A 1 271 ? 60.699 32.938 134.139 1.00 17.21 267 THR A O 1
ATOM 4158 N N . SER A 1 272 ? 61.138 30.938 135.012 1.00 17.70 268 SER A N 1
ATOM 4159 C CA . SER A 1 272 ? 60.109 30.226 134.259 1.00 18.26 268 SER A CA 1
ATOM 4160 C C . SER A 1 272 ? 58.713 30.789 134.562 1.00 16.53 268 SER A C 1
ATOM 4161 O O . SER A 1 272 ? 57.953 30.978 133.655 1.00 19.74 268 SER A O 1
ATOM 4169 N N . ALA A 1 273 ? 58.461 31.038 135.828 1.00 18.81 269 ALA A N 1
ATOM 4170 C CA . ALA A 1 273 ? 57.133 31.588 136.233 1.00 20.40 269 ALA A CA 1
ATOM 4171 C C . ALA A 1 273 ? 56.899 32.959 135.597 1.00 20.54 269 ALA A C 1
ATOM 4172 O O . ALA A 1 273 ? 55.828 33.241 135.089 1.00 20.48 269 ALA A O 1
ATOM 4179 N N . GLU A 1 274 ? 57.939 33.768 135.588 1.00 19.77 270 GLU A N 1
ATOM 4180 C CA . GLU A 1 274 ? 57.848 35.082 134.959 1.00 19.75 270 GLU A CA 1
ATOM 4181 C C . GLU A 1 274 ? 57.654 35.055 133.480 1.00 20.84 270 GLU A C 1
ATOM 4182 O O . GLU A 1 274 ? 56.856 35.779 132.902 1.00 22.52 270 GLU A O 1
ATOM 4194 N N . LEU A 1 275 ? 58.380 34.127 132.800 1.00 19.92 271 LEU A N 1
ATOM 4195 C CA . LEU A 1 275 ? 58.255 34.079 131.383 1.00 21.37 271 LEU A CA 1
ATOM 4196 C C . LEU A 1 275 ? 56.929 33.527 130.859 1.00 17.71 271 LEU A C 1
ATOM 4197 O O . LEU A 1 275 ? 56.462 33.893 129.774 1.00 20.66 271 LEU A O 1
ATOM 4213 N N . LEU A 1 276 ? 56.223 32.733 131.708 1.00 19.15 272 LEU A N 1
ATOM 4214 C CA . LEU A 1 276 ? 54.839 32.382 131.414 1.00 19.97 272 LEU A CA 1
ATOM 4215 C C . LEU A 1 276 ? 53.871 33.558 131.206 1.00 22.87 272 LEU A C 1
ATOM 4216 O O . LEU A 1 276 ? 52.807 33.426 130.574 1.00 27.27 272 LEU A O 1
ATOM 4232 N N . ARG A 1 277 ? 54.237 34.704 131.778 1.00 25.01 273 ARG A N 1
ATOM 4233 C CA . ARG A 1 277 ? 53.446 35.921 131.590 1.00 25.67 273 ARG A CA 1
ATOM 4234 C C . ARG A 1 277 ? 53.877 36.801 130.459 1.00 25.78 273 ARG A C 1
ATOM 4235 O O . ARG A 1 277 ? 53.304 37.858 130.158 1.00 29.70 273 ARG A O 1
ATOM 4256 N N . HIS A 1 278 ? 54.947 36.441 129.765 1.00 25.91 274 HIS A N 1
ATOM 4257 C CA . HIS A 1 278 ? 55.326 37.156 128.578 1.00 24.21 274 HIS A CA 1
ATOM 4258 C C . HIS A 1 278 ? 54.361 37.107 127.383 1.00 24.96 274 HIS A C 1
ATOM 4259 O O . HIS A 1 278 ? 53.713 36.079 127.113 1.00 26.92 274 HIS A O 1
ATOM 4274 N N . ASP A 1 279 ? 54.285 38.216 126.619 1.00 25.97 275 ASP A N 1
ATOM 4275 C CA . ASP A 1 279 ? 53.343 38.334 125.469 1.00 28.49 275 ASP A CA 1
ATOM 4276 C C . ASP A 1 279 ? 53.479 37.237 124.394 1.00 28.89 275 ASP A C 1
ATOM 4277 O O . ASP A 1 279 ? 52.502 36.710 123.839 1.00 28.32 275 ASP A O 1
ATOM 4286 N N . PHE A 1 280 ? 54.738 36.910 124.088 1.00 25.45 276 PHE A N 1
ATOM 4287 C CA . PHE A 1 280 ? 54.969 35.858 123.134 1.00 23.23 276 PHE A CA 1
ATOM 4288 C C . PHE A 1 280 ? 54.177 34.594 123.470 1.00 21.33 276 PHE A C 1
ATOM 4289 O O . PHE A 1 280 ? 53.656 33.986 122.544 1.00 23.63 276 PHE A O 1
ATOM 4306 N N . VAL A 1 281 ? 54.136 34.158 124.711 1.00 24.09 277 VAL A N 1
ATOM 4307 C CA . VAL A 1 281 ? 53.423 32.926 125.023 1.00 24.47 277 VAL A CA 1
ATOM 4308 C C . VAL A 1 281 ? 51.954 33.170 125.437 1.00 28.70 277 VAL A C 1
ATOM 4309 O O . VAL A 1 281 ? 51.138 32.322 125.240 1.00 29.77 277 VAL A O 1
ATOM 4322 N N . ARG A 1 282 ? 51.646 34.382 125.854 1.00 29.79 278 ARG A N 1
ATOM 4323 C CA . ARG A 1 282 ? 50.261 34.781 126.200 1.00 30.53 278 ARG A CA 1
ATOM 4324 C C . ARG A 1 282 ? 49.360 35.191 125.047 1.00 31.85 278 ARG A C 1
ATOM 4325 O O . ARG A 1 282 ? 48.133 34.986 125.146 1.00 32.83 278 ARG A O 1
ATOM 4346 N N . ARG A 1 283 ? 49.932 35.764 123.984 1.00 33.45 279 ARG A N 1
ATOM 4347 C CA . ARG A 1 283 ? 49.259 36.123 122.738 1.00 35.58 279 ARG A CA 1
ATOM 4348 C C . ARG A 1 283 ? 48.356 34.990 122.248 1.00 38.87 279 ARG A C 1
ATOM 4349 O O . ARG A 1 283 ? 48.746 33.804 122.226 1.00 31.95 279 ARG A O 1
ATOM 4370 N N . ASP A 1 284 ? 47.152 35.350 121.807 1.00 37.05 280 ASP A N 1
ATOM 4371 C CA . ASP A 1 284 ? 46.242 34.370 121.279 1.00 40.71 280 ASP A CA 1
ATOM 4372 C C . ASP A 1 284 ? 46.934 33.647 120.162 1.00 33.23 280 ASP A C 1
ATOM 4373 O O . ASP A 1 284 ? 47.622 34.279 119.361 1.00 33.75 280 ASP A O 1
ATOM 4382 N N . ARG A 1 285 ? 46.687 32.353 120.052 1.00 32.34 281 ARG A N 1
ATOM 4383 C CA . ARG A 1 285 ? 47.075 31.639 118.837 1.00 33.85 281 ARG A CA 1
ATOM 4384 C C . ARG A 1 285 ? 46.027 30.568 118.510 1.00 29.22 281 ARG A C 1
ATOM 4385 O O . ARG A 1 285 ? 45.174 30.249 119.373 1.00 31.22 281 ARG A O 1
ATOM 4406 N N . PRO A 1 286 ? 46.075 30.032 117.292 1.00 30.82 282 PRO A N 1
ATOM 4407 C CA . PRO A 1 286 ? 45.000 29.154 116.878 1.00 30.62 282 PRO A CA 1
ATOM 4408 C C . PRO A 1 286 ? 44.896 27.906 117.719 1.00 27.30 282 PRO A C 1
ATOM 4409 O O . PRO A 1 286 ? 45.923 27.364 118.249 1.00 24.78 282 PRO A O 1
ATOM 4420 N N . LEU A 1 287 ? 43.683 27.408 117.918 1.00 28.60 283 LEU A N 1
ATOM 4421 C CA . LEU A 1 287 ? 43.499 26.236 118.796 1.00 28.18 283 LEU A CA 1
ATOM 4422 C C . LEU A 1 287 ? 44.328 25.036 118.262 1.00 24.98 283 LEU A C 1
ATOM 4423 O O . LEU A 1 287 ? 44.855 24.220 119.045 1.00 25.54 283 LEU A O 1
ATOM 4439 N N . ARG A 1 288 ? 44.336 24.911 116.941 1.00 21.96 284 ARG A N 1
ATOM 4440 C CA . ARG A 1 288 ? 44.836 23.702 116.273 1.00 20.52 284 ARG A CA 1
ATOM 4441 C C . ARG A 1 288 ? 46.351 23.736 115.928 1.00 18.60 284 ARG A C 1
ATOM 4442 O O . ARG A 1 288 ? 46.779 22.951 115.116 1.00 18.91 284 ARG A O 1
ATOM 4463 N N . VAL A 1 289 ? 47.091 24.685 116.466 1.00 18.29 285 VAL A N 1
ATOM 4464 C CA . VAL A 1 289 ? 48.468 24.945 115.963 1.00 17.18 285 VAL A CA 1
ATOM 4465 C C . VAL A 1 289 ? 49.309 23.638 116.030 1.00 16.92 285 VAL A C 1
ATOM 4466 O O . VAL A 1 289 ? 49.943 23.270 115.018 1.00 18.00 285 VAL A O 1
ATOM 4479 N N . LEU A 1 290 ? 49.317 23.011 117.172 1.00 17.88 286 LEU A N 1
ATOM 4480 C CA . LEU A 1 290 ? 50.124 21.762 117.348 1.00 19.37 286 LEU A CA 1
ATOM 4481 C C . LEU A 1 290 ? 49.558 20.553 116.641 1.00 18.62 286 LEU A C 1
ATOM 4482 O O . LEU A 1 290 ? 50.319 19.787 115.999 1.00 18.25 286 LEU A O 1
ATOM 4498 N N . ILE A 1 291 ? 48.226 20.415 116.622 1.00 17.39 287 ILE A N 1
ATOM 4499 C CA . ILE A 1 291 ? 47.619 19.354 115.821 1.00 18.86 287 ILE A CA 1
ATOM 4500 C C . ILE A 1 291 ? 47.959 19.487 114.364 1.00 17.56 287 ILE A C 1
ATOM 4501 O O . ILE A 1 291 ? 48.237 18.511 113.623 1.00 18.72 287 ILE A O 1
ATOM 4517 N N . ASP A 1 292 ? 47.908 20.736 113.867 1.00 18.34 288 ASP A N 1
ATOM 4518 C CA . ASP A 1 292 ? 48.187 20.961 112.422 1.00 18.69 288 ASP A CA 1
ATOM 4519 C C . ASP A 1 292 ? 49.683 20.779 112.082 1.00 16.35 288 ASP A C 1
ATOM 4520 O O . ASP A 1 292 ? 50.057 20.327 111.028 1.00 19.49 288 ASP A O 1
ATOM 4529 N N . LEU A 1 293 ? 50.541 21.101 113.073 1.00 18.40 289 LEU A N 1
ATOM 4530 C CA . LEU A 1 293 ? 51.997 20.879 112.908 1.00 18.48 289 LEU A CA 1
ATOM 4531 C C . LEU A 1 293 ? 52.261 19.366 112.788 1.00 17.62 289 LEU A C 1
ATOM 4532 O O . LEU A 1 293 ? 52.990 18.883 111.917 1.00 18.25 289 LEU A O 1
ATOM 4548 N N . ILE A 1 294 ? 51.616 18.640 113.639 1.00 15.96 290 ILE A N 1
ATOM 4549 C CA . ILE A 1 294 ? 51.722 17.158 113.561 1.00 17.84 290 ILE A CA 1
ATOM 4550 C C . ILE A 1 294 ? 51.240 16.601 112.225 1.00 17.13 290 ILE A C 1
ATOM 4551 O O . ILE A 1 294 ? 51.893 15.796 111.593 1.00 17.52 290 ILE A O 1
ATOM 4567 N N . GLN A 1 295 ? 50.038 17.019 111.808 1.00 16.26 291 GLN A N 1
ATOM 4568 C CA . GLN A 1 295 ? 49.533 16.551 110.559 1.00 17.27 291 GLN A CA 1
ATOM 4569 C C . GLN A 1 295 ? 50.386 16.918 109.381 1.00 15.15 291 GLN A C 1
ATOM 4570 O O . GLN A 1 295 ? 50.666 16.088 108.483 1.00 18.13 291 GLN A O 1
ATOM 4584 N N . ARG A 1 296 ? 50.884 18.149 109.313 1.00 17.27 292 ARG A N 1
ATOM 4585 C CA . ARG A 1 296 ? 51.669 18.593 108.182 1.00 18.47 292 ARG A CA 1
ATOM 4586 C C . ARG A 1 296 ? 53.017 17.826 108.196 1.00 18.93 292 ARG A C 1
ATOM 4587 O O . ARG A 1 296 ? 53.573 17.599 107.160 1.00 18.12 292 ARG A O 1
ATOM 4608 N N . THR A 1 297 ? 53.472 17.445 109.402 1.00 17.96 293 THR A N 1
ATOM 4609 C CA . THR A 1 297 ? 54.683 16.610 109.521 1.00 17.47 293 THR A CA 1
ATOM 4610 C C . THR A 1 297 ? 54.478 15.189 108.982 1.00 16.77 293 THR A C 1
ATOM 4611 O O . THR A 1 297 ? 55.302 14.687 108.227 1.00 16.60 293 THR A O 1
ATOM 4622 N N . LYS A 1 298 ? 53.403 14.537 109.360 1.00 15.08 294 LYS A N 1
ATOM 4623 C CA . LYS A 1 298 ? 53.109 13.229 108.785 1.00 17.00 294 LYS A CA 1
ATOM 4624 C C . LYS A 1 298 ? 52.983 13.336 107.239 1.00 19.53 294 LYS A C 1
ATOM 4625 O O . LYS A 1 298 ? 53.507 12.499 106.534 1.00 16.88 294 LYS A O 1
ATOM 4644 N N . ASP A 1 299 ? 52.265 14.348 106.767 1.00 18.37 295 ASP A N 1
ATOM 4645 C CA . ASP A 1 299 ? 52.062 14.477 105.350 1.00 18.38 295 ASP A CA 1
ATOM 4646 C C . ASP A 1 299 ? 53.437 14.678 104.662 1.00 17.38 295 ASP A C 1
ATOM 4647 O O . ASP A 1 299 ? 53.706 14.067 103.625 1.00 17.72 295 ASP A O 1
ATOM 4656 N N . ALA A 1 300 ? 54.353 15.424 105.284 1.00 16.29 296 ALA A N 1
ATOM 4657 C CA . ALA A 1 300 ? 55.659 15.653 104.677 1.00 16.83 296 ALA A CA 1
ATOM 4658 C C . ALA A 1 300 ? 56.516 14.331 104.728 1.00 16.09 296 ALA A C 1
ATOM 4659 O O . ALA A 1 300 ? 57.226 14.048 103.788 1.00 16.86 296 ALA A O 1
ATOM 4666 N N . VAL A 1 301 ? 56.397 13.531 105.813 1.00 15.21 297 VAL A N 1
ATOM 4667 C CA . VAL A 1 301 ? 57.125 12.282 105.835 1.00 15.10 297 VAL A CA 1
ATOM 4668 C C . VAL A 1 301 ? 56.693 11.345 104.698 1.00 15.50 297 VAL A C 1
ATOM 4669 O O . VAL A 1 301 ? 57.511 10.674 104.077 1.00 16.81 297 VAL A O 1
ATOM 4682 N N . ARG A 1 302 ? 55.385 11.354 104.431 1.00 14.67 298 ARG A N 1
ATOM 4683 C CA . ARG A 1 302 ? 54.893 10.570 103.302 1.00 16.16 298 ARG A CA 1
ATOM 4684 C C . ARG A 1 302 ? 55.443 10.993 101.941 1.00 16.28 298 ARG A C 1
ATOM 4685 O O . ARG A 1 302 ? 55.414 10.141 100.986 1.00 18.83 298 ARG A O 1
ATOM 4706 N N . GLU A 1 303 ? 55.902 12.211 101.785 1.00 16.29 299 GLU A N 1
ATOM 4707 C CA . GLU A 1 303 ? 56.499 12.688 100.560 1.00 18.69 299 GLU A CA 1
ATOM 4708 C C . GLU A 1 303 ? 57.992 12.592 100.495 1.00 21.31 299 GLU A C 1
ATOM 4709 O O . GLU A 1 303 ? 58.619 13.022 99.485 1.00 21.13 299 GLU A O 1
ATOM 4721 N N . LEU A 1 304 ? 58.653 12.205 101.597 1.00 18.14 300 LEU A N 1
ATOM 4722 C CA . LEU A 1 304 ? 60.103 12.166 101.567 1.00 19.75 300 LEU A CA 1
ATOM 4723 C C . LEU A 1 304 ? 60.645 11.119 100.632 1.00 19.41 300 LEU A C 1
ATOM 4724 O O . LEU A 1 304 ? 60.048 10.085 100.431 1.00 20.83 300 LEU A O 1
ATOM 4740 N N . ASP A 1 305 ? 61.857 11.337 100.107 1.00 21.12 301 ASP A N 1
ATOM 4741 C CA . ASP A 1 305 ? 62.497 10.300 99.370 1.00 22.27 301 ASP A CA 1
ATOM 4742 C C . ASP A 1 305 ? 62.934 9.140 100.299 1.00 20.73 301 ASP A C 1
ATOM 4743 O O . ASP A 1 305 ? 62.862 9.284 101.529 1.00 20.12 301 ASP A O 1
ATOM 4752 N N . ASN A 1 306 ? 63.311 7.970 99.789 1.00 22.05 302 ASN A N 1
ATOM 4753 C CA . ASN A 1 306 ? 63.666 6.903 100.702 1.00 22.36 302 ASN A CA 1
ATOM 4754 C C . ASN A 1 306 ? 64.884 7.188 101.592 1.00 22.02 302 ASN A C 1
ATOM 4755 O O . ASN A 1 306 ? 64.922 6.655 102.663 1.00 22.79 302 ASN A O 1
ATOM 4766 N N . LEU A 1 307 ? 65.836 7.987 101.104 1.00 24.78 303 LEU A N 1
ATOM 4767 C CA . LEU A 1 307 ? 67.019 8.391 101.953 1.00 26.67 303 LEU A CA 1
ATOM 4768 C C . LEU A 1 307 ? 66.556 9.039 103.249 1.00 25.78 303 LEU A C 1
ATOM 4769 O O . LEU A 1 307 ? 67.002 8.663 104.387 1.00 24.62 303 LEU A O 1
ATOM 4785 N N . GLN A 1 308 ? 65.692 10.043 103.075 1.00 21.60 304 GLN A N 1
ATOM 4786 C CA . GLN A 1 308 ? 65.175 10.781 104.231 1.00 22.66 304 GLN A CA 1
ATOM 4787 C C . GLN A 1 308 ? 64.130 10.013 104.982 1.00 22.61 304 GLN A C 1
ATOM 4788 O O . GLN A 1 308 ? 64.038 10.055 106.215 1.00 20.57 304 GLN A O 1
ATOM 4802 N N . TYR A 1 309 ? 63.257 9.276 104.274 1.00 17.83 305 TYR A N 1
ATOM 4803 C CA . TYR A 1 309 ? 62.265 8.456 104.959 1.00 20.08 305 TYR A CA 1
ATOM 4804 C C . TYR A 1 309 ? 62.852 7.424 105.876 1.00 19.69 305 TYR A C 1
ATOM 4805 O O . TYR A 1 309 ? 62.349 7.161 106.949 1.00 22.35 305 TYR A O 1
ATOM 4823 N N . ARG A 1 310 ? 63.951 6.811 105.483 1.00 19.55 306 ARG A N 1
ATOM 4824 C CA . ARG A 1 310 ? 64.608 5.793 106.291 1.00 22.13 306 ARG A CA 1
ATOM 4825 C C . ARG A 1 310 ? 64.943 6.338 107.634 1.00 23.48 306 ARG A C 1
ATOM 4826 O O . ARG A 1 310 ? 64.774 5.681 108.585 1.00 23.69 306 ARG A O 1
ATOM 4847 N N . LYS A 1 311 ? 65.243 7.623 107.686 1.00 22.67 307 LYS A N 1
ATOM 4848 C CA . LYS A 1 311 ? 65.587 8.214 108.967 1.00 21.66 307 LYS A CA 1
ATOM 4849 C C . LYS A 1 311 ? 64.353 8.616 109.771 1.00 21.13 307 LYS A C 1
ATOM 4850 O O . LYS A 1 311 ? 64.300 8.506 110.971 1.00 22.30 307 LYS A O 1
ATOM 4869 N N . MET A 1 312 ? 63.309 9.076 109.085 1.00 17.64 308 MET A N 1
ATOM 4870 C CA . MET A 1 312 ? 62.141 9.657 109.743 1.00 17.52 308 MET A CA 1
ATOM 4871 C C . MET A 1 312 ? 60.827 8.829 109.783 1.00 15.47 308 MET A C 1
ATOM 4872 O O . MET A 1 312 ? 59.776 9.308 110.255 1.00 18.02 308 MET A O 1
ATOM 4886 N N . LYS A 1 313 ? 60.899 7.565 109.314 1.00 15.88 309 LYS A N 1
ATOM 4887 C CA . LYS A 1 313 ? 59.746 6.722 109.257 1.00 17.55 309 LYS A CA 1
ATOM 4888 C C . LYS A 1 313 ? 59.009 6.551 110.591 1.00 16.29 309 LYS A C 1
ATOM 4889 O O . LYS A 1 313 ? 57.857 6.318 110.613 1.00 17.00 309 LYS A O 1
ATOM 4908 N N . LYS A 1 314 ? 59.755 6.757 111.705 1.00 16.23 310 LYS A N 1
ATOM 4909 C CA . LYS A 1 314 ? 59.053 6.646 112.987 1.00 17.13 310 LYS A CA 1
ATOM 4910 C C . LYS A 1 314 ? 57.867 7.521 113.163 1.00 17.77 310 LYS A C 1
ATOM 4911 O O . LYS A 1 314 ? 56.953 7.239 113.933 1.00 18.75 310 LYS A O 1
ATOM 4930 N N . ILE A 1 315 ? 57.800 8.637 112.469 1.00 15.68 311 ILE A N 1
ATOM 4931 C CA . ILE A 1 315 ? 56.729 9.609 112.584 1.00 15.91 311 ILE A CA 1
ATOM 4932 C C . ILE A 1 315 ? 55.366 8.964 112.163 1.00 18.42 311 ILE A C 1
ATOM 4933 O O . ILE A 1 315 ? 54.359 9.399 112.646 1.00 23.53 311 ILE A O 1
ATOM 4949 N N . LEU A 1 316 ? 55.420 7.930 111.350 1.00 19.44 312 LEU A N 1
ATOM 4950 C CA . LEU A 1 316 ? 54.182 7.252 110.871 1.00 21.93 312 LEU A CA 1
ATOM 4951 C C . LEU A 1 316 ? 53.944 5.924 111.580 1.00 25.10 312 LEU A C 1
ATOM 4952 O O . LEU A 1 316 ? 53.158 5.090 111.099 1.00 25.74 312 LEU A O 1
ATOM 4968 N N . PHE A 1 317 ? 54.683 5.664 112.648 1.00 24.04 313 PHE A N 1
ATOM 4969 C CA . PHE A 1 317 ? 54.557 4.356 113.373 1.00 23.57 313 PHE A CA 1
ATOM 4970 C C . PHE A 1 317 ? 53.177 4.094 113.952 1.00 30.48 313 PHE A C 1
ATOM 4971 O O . PHE A 1 317 ? 52.872 2.923 114.167 1.00 35.82 313 PHE A O 1
ATOM 4988 N N . GLN A 1 318 ? 52.339 5.090 114.193 1.00 32.64 314 GLN A N 1
ATOM 4989 C CA . GLN A 1 318 ? 50.952 4.870 114.757 1.00 32.40 314 GLN A CA 1
ATOM 4990 C C . GLN A 1 318 ? 49.875 5.024 113.648 1.00 36.46 314 GLN A C 1
ATOM 4991 O O . GLN A 1 318 ? 50.236 5.109 112.431 1.00 40.52 314 GLN A O 1
#

B-factor: mean 24.37, std 9.78, range [11.93, 76.24]

Sequence (307 aa):
DPEIADLFYKDDPEELFIGLHEIGHHGSFFGAVYFATNAHTSEVVAIKKMSYSGKQTHEKWQDILKEVKFLRQLKHPNTIEYKGCYLKEHTAWLVMEYCLGSASDLLEVHKKPLQEVVEIAAITHGALHGLAYLHSHALIHRDIKAGNILLTEPGQVKLADFGSASMASPANSFVGTPYWMAPEVILAMDEGQYDGKVDIWSLGITCIELAERKPPLFNMNAMMSALYHIAQNDSPTLQSNEWTDSFRRFVDYCLQKIPQERPTSAELLRHDFVRRDRPLRVLIDLIQRTKDAVRELDNLQYRKMKKILFQ